Protein AF-0000000073277737 (afdb_homodimer)

InterPro domains:
  IPR038735 MSMEG_1276-like, nucleoside triphosphate pyrophosphohydrolase domain [cd11532] (4-95)

pLDDT: mean 97.64, std 2.49, range [78.0, 98.94]

Sequence (206 aa):
MKIYNKLVRDKIPEIIRDDNKNFDSHIVDNETVLELLHKKLDEEVAEFHADKNLEELADILEVIFALSKKLGYTEDDLLNKRLEKREARGGFDQNIVLDKVYEMKIYNKLVRDKIPEIIRDDNKNFDSHIVDNETVLELLHKKLDEEVAEFHADKNLEELADILEVIFALSKKLGYTEDDLLNKRLEKREARGGFDQNIVLDKVYE

Nearest PDB structures (foldseek):
  4fi5-assembly1_A  TM=7.212E-01  e=1.322E+00  Hantaan virus 76-118
  2ic6-assembly1_A  TM=6.799E-01  e=1.924E+00  Orthohantavirus sinnombreense
  8eup-assembly1_h  TM=5.405E-01  e=2.320E+00  Schizosaccharomyces pombe
  4fi5-assembly1_A  TM=7.213E-01  e=1.019E+00  Hantaan virus 76-118
  2ic6-assembly1_A  TM=6.799E-01  e=1.313E+00  Orthohantavirus sinnombreense

Foldseek 3Di:
DDDDPADDDDCVVVVCVVVVHDDDDDDDDLVVVLVRLVVQLVVLVVVCVVPVDPVSVVSNLVSVQVNCVSVVHHPVRVVVVVVVCCVVPNDCPPVDDDDDDDD/DDDDPADDDDCVVVVCVVVVHDDDDDDDDLVVVLVRLVVQLVVLVVVCVVPVDPVSVVSNLVSVQVNCVSVVHHPVRVVVVVVVVCVVPNDCPPVDDDDDDDD

Radius of gyration: 19.12 Å; Cα contacts (8 Å, |Δi|>4): 332; chains: 2; bounding box: 31×60×37 Å

Organism: Clostridium novyi (strain NT) (NCBI:txid386415)

Structure (mmCIF, N/CA/C/O backbone):
data_AF-0000000073277737-model_v1
#
loop_
_entity.id
_entity.type
_entity.pdbx_description
1 polymer 'Conserved protein'
#
loop_
_atom_site.group_PDB
_atom_site.id
_atom_site.type_symbol
_atom_site.label_atom_id
_atom_site.label_alt_id
_atom_site.label_comp_id
_atom_site.label_asym_id
_atom_site.label_entity_id
_atom_site.label_seq_id
_atom_site.pdbx_PDB_ins_code
_atom_site.Cartn_x
_atom_site.Cartn_y
_atom_site.Cartn_z
_atom_site.occupancy
_atom_site.B_iso_or_equiv
_atom_site.auth_seq_id
_atom_site.auth_comp_id
_atom_site.auth_asym_id
_atom_site.auth_atom_id
_atom_site.pdbx_PDB_model_num
ATOM 1 N N . MET A 1 1 ? 8.492 31.562 -2.051 1 89.75 1 MET A N 1
ATOM 2 C CA . MET A 1 1 ? 7.23 30.969 -1.607 1 89.75 1 MET A CA 1
ATOM 3 C C . MET A 1 1 ? 6.883 29.75 -2.445 1 89.75 1 MET A C 1
ATOM 5 O O . MET A 1 1 ? 6.988 29.781 -3.672 1 89.75 1 MET A O 1
ATOM 9 N N . LYS A 1 2 ? 6.668 28.703 -1.817 1 91.44 2 LYS A N 1
ATOM 10 C CA . LYS A 1 2 ? 6.281 27.484 -2.51 1 91.44 2 LYS A CA 1
ATOM 11 C C . LYS A 1 2 ? 4.867 27.047 -2.127 1 91.44 2 LYS A C 1
ATOM 13 O O . LYS A 1 2 ? 4.539 26.969 -0.943 1 91.44 2 LYS A O 1
ATOM 18 N N . ILE A 1 3 ? 4 26.734 -3.252 1 93.06 3 ILE A N 1
ATOM 19 C CA . ILE A 1 3 ? 2.611 26.344 -3.037 1 93.06 3 ILE A CA 1
ATOM 20 C C . ILE A 1 3 ? 2.482 24.828 -3.109 1 93.06 3 ILE A C 1
ATOM 22 O O . ILE A 1 3 ? 2.986 24.203 -4.043 1 93.06 3 ILE A O 1
ATOM 26 N N . TYR A 1 4 ? 1.895 24.203 -2.197 1 92.69 4 TYR A N 1
ATOM 27 C CA . TYR A 1 4 ? 1.769 22.766 -2.131 1 92.69 4 TYR A CA 1
ATOM 28 C C . TYR A 1 4 ? 0.31 22.328 -2.244 1 92.69 4 TYR A C 1
ATOM 30 O O . TYR A 1 4 ? -0.122 21.844 -3.293 1 92.69 4 TYR A O 1
ATOM 38 N N . ASN A 1 5 ? -0.545 22.594 -1.342 1 95 5 ASN A N 1
ATOM 39 C CA . ASN A 1 5 ? -1.95 22.203 -1.285 1 95 5 ASN A CA 1
ATOM 40 C C . ASN A 1 5 ? -2.107 20.688 -1.215 1 95 5 ASN A C 1
ATOM 42 O O . ASN A 1 5 ? -2.803 20.094 -2.041 1 95 5 ASN A O 1
ATOM 46 N N . LYS A 1 6 ? -1.354 20.25 -0.288 1 96.94 6 LYS A N 1
ATOM 47 C CA . LYS A 1 6 ? -1.369 18.797 -0.215 1 96.94 6 LYS A CA 1
ATOM 48 C C . LYS A 1 6 ? -1.415 18.312 1.233 1 96.94 6 LYS A C 1
ATOM 50 O O . LYS A 1 6 ? -0.982 19.031 2.143 1 96.94 6 LYS A O 1
ATOM 55 N N . LEU A 1 7 ? -1.97 17.172 1.424 1 98.69 7 LEU A N 1
ATOM 56 C CA . LEU A 1 7 ? -2.006 16.516 2.725 1 98.69 7 LEU A CA 1
ATOM 57 C C . LEU A 1 7 ? -0.595 16.188 3.211 1 98.69 7 LEU A C 1
ATOM 59 O O . LEU A 1 7 ? 0.227 15.68 2.449 1 98.69 7 LEU A O 1
ATOM 63 N N . VAL A 1 8 ? -0.313 16.547 4.449 1 98.62 8 VAL A N 1
ATOM 64 C CA . VAL A 1 8 ? 1.03 16.281 4.961 1 98.62 8 VAL A CA 1
ATOM 65 C C . VAL A 1 8 ? 0.945 15.562 6.305 1 98.62 8 VAL A C 1
ATOM 67 O O . VAL A 1 8 ? -0.116 15.531 6.93 1 98.62 8 VAL A O 1
ATOM 70 N N . ARG A 1 9 ? 2.041 15.039 6.711 1 98.75 9 ARG A N 1
ATOM 71 C CA . ARG A 1 9 ? 2.143 14.344 7.988 1 98.75 9 ARG A CA 1
ATOM 72 C C . ARG A 1 9 ? 2.027 15.32 9.156 1 98.75 9 ARG A C 1
ATOM 74 O O . ARG A 1 9 ? 2.314 16.5 9.008 1 98.75 9 ARG A O 1
ATOM 81 N N . ASP A 1 10 ? 1.711 14.766 10.25 1 98.81 10 ASP A N 1
ATOM 82 C CA . ASP A 1 10 ? 1.221 15.539 11.391 1 98.81 10 ASP A CA 1
ATOM 83 C C . ASP A 1 10 ? 2.314 16.453 11.945 1 98.81 10 ASP A C 1
ATOM 85 O O . ASP A 1 10 ? 2.023 17.516 12.492 1 98.81 10 ASP A O 1
ATOM 89 N N . LYS A 1 11 ? 3.586 16.047 11.805 1 98.75 11 LYS A N 1
ATOM 90 C CA . LYS A 1 11 ? 4.645 16.828 12.445 1 98.75 11 LYS A CA 1
ATOM 91 C C . LYS A 1 11 ? 5.297 17.781 11.453 1 98.75 11 LYS A C 1
ATOM 93 O O . LYS A 1 11 ? 6.168 18.578 11.82 1 98.75 11 LYS A O 1
ATOM 98 N N . ILE A 1 12 ? 4.895 17.781 10.234 1 98.5 12 ILE A N 1
ATOM 99 C CA . ILE A 1 12 ? 5.539 18.578 9.188 1 98.5 12 ILE A CA 1
ATOM 100 C C . ILE A 1 12 ? 5.418 20.062 9.516 1 98.5 12 ILE A C 1
ATOM 102 O O . ILE A 1 12 ? 6.398 20.797 9.422 1 98.5 12 ILE A O 1
ATOM 106 N N . PRO A 1 13 ? 4.215 20.562 9.953 1 98.19 13 PRO A N 1
ATOM 107 C CA . PRO A 1 13 ? 4.141 21.984 10.297 1 98.19 13 PRO A CA 1
ATOM 108 C C . PRO A 1 13 ? 5.152 22.391 11.367 1 98.19 13 PRO A C 1
ATOM 110 O O . PRO A 1 13 ? 5.793 23.438 11.25 1 98.19 13 PRO A O 1
ATOM 113 N N . GLU A 1 14 ? 5.258 21.562 12.383 1 98.19 14 GLU A N 1
ATOM 114 C CA . GLU A 1 14 ? 6.211 21.859 13.453 1 98.19 14 GLU A CA 1
ATOM 115 C C . GLU A 1 14 ? 7.645 21.859 12.922 1 98.19 14 GLU A C 1
ATOM 117 O O . GLU A 1 14 ? 8.453 22.703 13.328 1 98.19 14 GLU A O 1
ATOM 122 N N . ILE A 1 15 ? 7.941 20.938 12.086 1 98.12 15 ILE A N 1
ATOM 123 C CA . ILE A 1 15 ? 9.273 20.859 11.5 1 98.12 15 ILE A CA 1
ATOM 124 C C . ILE A 1 15 ? 9.562 22.125 10.703 1 98.12 15 ILE A C 1
ATOM 126 O O . ILE A 1 15 ? 10.664 22.688 10.797 1 98.12 15 ILE A O 1
ATOM 130 N N . ILE A 1 16 ? 8.641 22.609 9.898 1 97.44 16 ILE A N 1
ATOM 131 C CA . ILE A 1 16 ? 8.797 23.828 9.109 1 97.44 16 ILE A CA 1
ATOM 132 C C . ILE A 1 16 ? 9.008 25.016 10.047 1 97.44 16 ILE A C 1
ATOM 134 O O . ILE A 1 16 ? 9.875 25.859 9.805 1 97.44 16 ILE A O 1
ATOM 138 N N . ARG A 1 17 ? 8.219 25.062 11.102 1 97.31 17 ARG A N 1
ATOM 139 C CA . ARG A 1 17 ? 8.344 26.141 12.086 1 97.31 17 ARG A CA 1
ATOM 140 C C . ARG A 1 17 ? 9.719 26.125 12.742 1 97.31 17 ARG A C 1
ATOM 142 O O . ARG A 1 17 ? 10.344 27.172 12.922 1 97.31 17 ARG A O 1
ATOM 149 N N . ASP A 1 18 ? 10.227 24.984 13.109 1 97.44 18 ASP A N 1
ATOM 150 C CA . ASP A 1 18 ? 11.523 24.828 13.758 1 97.44 18 ASP A CA 1
ATOM 151 C C . ASP A 1 18 ? 12.656 25.25 12.828 1 97.44 18 ASP A C 1
ATOM 153 O O . ASP A 1 18 ? 13.75 25.609 13.281 1 97.44 18 ASP A O 1
ATOM 157 N N . ASP A 1 19 ? 12.375 25.141 11.602 1 95.88 19 ASP A N 1
ATOM 158 C CA . ASP A 1 19 ? 13.344 25.594 10.609 1 95.88 19 ASP A CA 1
ATOM 159 C C . ASP A 1 19 ? 13.234 27.094 10.367 1 95.88 19 ASP A C 1
ATOM 161 O O . ASP A 1 19 ? 13.844 27.641 9.445 1 95.88 19 ASP A O 1
ATOM 165 N N . ASN A 1 20 ? 12.383 27.703 11.086 1 96.5 20 ASN A N 1
ATOM 166 C CA . ASN A 1 20 ? 12.172 29.141 11.078 1 96.5 20 ASN A CA 1
ATOM 167 C C . ASN A 1 20 ? 11.57 29.609 9.758 1 96.5 20 ASN A C 1
ATOM 169 O O . ASN A 1 20 ? 11.953 30.656 9.234 1 96.5 20 ASN A O 1
ATOM 173 N N . LYS A 1 21 ? 10.766 28.844 9.219 1 96.81 21 LYS A N 1
ATOM 174 C CA . LYS A 1 21 ? 10.039 29.219 8.008 1 96.81 21 LYS A CA 1
ATOM 175 C C . LYS A 1 21 ? 8.555 29.438 8.297 1 96.81 21 LYS A C 1
ATOM 177 O O . LYS A 1 21 ? 7.98 28.75 9.148 1 96.81 21 LYS A O 1
ATOM 182 N N . ASN A 1 22 ? 8.039 30.344 7.613 1 97.19 22 ASN A N 1
ATOM 183 C CA . ASN A 1 22 ? 6.598 30.562 7.707 1 97.19 22 ASN A CA 1
ATOM 184 C C . ASN A 1 22 ? 5.832 29.688 6.723 1 97.19 22 ASN A C 1
ATOM 186 O O . ASN A 1 22 ? 6.359 29.328 5.668 1 97.19 22 ASN A O 1
ATOM 190 N N . PHE A 1 23 ? 4.586 29.344 7.199 1 98.12 23 PHE A N 1
ATOM 191 C CA . PHE A 1 23 ? 3.766 28.5 6.328 1 98.12 23 PHE A CA 1
ATOM 192 C C . PHE A 1 23 ? 2.285 28.719 6.613 1 98.12 23 PHE A C 1
ATOM 194 O O . PHE A 1 23 ? 1.918 29.203 7.691 1 98.12 23 PHE A O 1
ATOM 201 N N . ASP A 1 24 ? 1.504 28.422 5.605 1 98.31 24 ASP A N 1
ATOM 202 C CA . ASP A 1 24 ? 0.056 28.328 5.762 1 98.31 24 ASP A CA 1
ATOM 203 C C . ASP A 1 24 ? -0.418 26.891 5.648 1 98.31 24 ASP A C 1
ATOM 205 O O . ASP A 1 24 ? 0.015 26.156 4.758 1 98.31 24 ASP A O 1
ATOM 209 N N . SER A 1 25 ? -1.295 26.484 6.605 1 98.5 25 SER A N 1
ATOM 210 C CA . SER A 1 25 ? -1.922 25.156 6.578 1 98.5 25 SER A CA 1
ATOM 211 C C . SER A 1 25 ? -3.334 25.203 7.148 1 98.5 25 SER A C 1
ATOM 213 O O . SER A 1 25 ? -3.732 26.203 7.754 1 98.5 25 SER A O 1
ATOM 215 N N . HIS A 1 26 ? -4.113 24.234 6.898 1 98.75 26 HIS A N 1
ATOM 216 C CA . HIS A 1 26 ? -5.434 24.125 7.504 1 98.75 26 HIS A CA 1
ATOM 217 C C . HIS A 1 26 ? -5.805 22.656 7.734 1 98.75 26 HIS A C 1
ATOM 219 O O . HIS A 1 26 ? -5.16 21.75 7.191 1 98.75 26 HIS A O 1
ATOM 225 N N . ILE A 1 27 ? -6.797 22.453 8.562 1 98.62 27 ILE A N 1
ATOM 226 C CA . ILE A 1 27 ? -7.305 21.125 8.875 1 98.62 27 ILE A CA 1
ATOM 227 C C . ILE A 1 27 ? -8.578 20.859 8.078 1 98.62 27 ILE A C 1
ATOM 229 O O . ILE A 1 27 ? -9.438 21.734 7.957 1 98.62 27 ILE A O 1
ATOM 233 N N . VAL A 1 28 ? -8.586 19.75 7.523 1 98.44 28 VAL A N 1
ATOM 234 C CA . VAL A 1 28 ? -9.781 19.406 6.766 1 98.44 28 VAL A CA 1
ATOM 235 C C . VAL A 1 28 ? -10.609 18.391 7.547 1 98.44 28 VAL A C 1
ATOM 237 O O . VAL A 1 28 ? -10.102 17.75 8.484 1 98.44 28 VAL A O 1
ATOM 240 N N . ASP A 1 29 ? -11.859 18.234 7.117 1 97.06 29 ASP A N 1
ATOM 241 C CA . ASP A 1 29 ? -12.742 17.297 7.816 1 97.06 29 ASP A CA 1
ATOM 242 C C . ASP A 1 29 ? -12.523 15.867 7.32 1 97.06 29 ASP A C 1
ATOM 244 O O . ASP A 1 29 ? -11.734 15.641 6.398 1 97.06 29 ASP A O 1
ATOM 248 N N . ASN A 1 30 ? -13.188 14.961 7.895 1 94 30 ASN A N 1
ATOM 249 C CA . ASN A 1 30 ? -12.984 13.539 7.641 1 94 30 ASN A CA 1
ATOM 250 C C . ASN A 1 30 ? -13.375 13.164 6.215 1 94 30 ASN A C 1
ATOM 252 O O . ASN A 1 30 ? -12.75 12.297 5.602 1 94 30 ASN A O 1
ATOM 256 N N . GLU A 1 31 ? -14.383 13.82 5.762 1 95 31 GLU A N 1
ATOM 257 C CA . GLU A 1 31 ? -14.812 13.516 4.398 1 95 31 GLU A CA 1
ATOM 258 C C . GLU A 1 31 ? -13.781 13.984 3.375 1 95 31 GLU A C 1
ATOM 260 O O . GLU A 1 31 ? -13.445 13.242 2.447 1 95 31 GLU A O 1
ATOM 265 N N . THR A 1 32 ? -13.289 15.148 3.584 1 97.44 32 THR A N 1
ATOM 266 C CA . THR A 1 32 ? -12.312 15.734 2.676 1 97.44 32 THR A CA 1
ATOM 267 C C . THR A 1 32 ? -10.984 14.992 2.75 1 97.44 32 THR A C 1
ATOM 269 O O . THR A 1 32 ? -10.336 14.766 1.728 1 97.44 32 THR A O 1
ATOM 272 N N . VAL A 1 33 ? -10.609 14.562 3.908 1 98 33 VAL A N 1
ATOM 273 C CA . VAL A 1 33 ? -9.289 13.953 4.07 1 98 33 VAL A CA 1
ATOM 274 C C . VAL A 1 33 ? -9.266 12.578 3.393 1 98 33 VAL A C 1
ATOM 276 O O . VAL A 1 33 ? -8.227 12.148 2.887 1 98 33 VAL A O 1
ATOM 279 N N . LEU A 1 34 ? -10.414 11.945 3.385 1 97 34 LEU A N 1
ATOM 280 C CA . LEU A 1 34 ? -10.469 10.648 2.721 1 97 34 LEU A CA 1
ATOM 281 C C . LEU A 1 34 ? -10.055 10.766 1.257 1 97 34 LEU A C 1
ATOM 283 O O . LEU A 1 34 ? -9.281 9.953 0.755 1 97 34 LEU A O 1
ATOM 287 N N . GLU A 1 35 ? -10.586 11.773 0.626 1 96.88 35 GLU A N 1
ATOM 288 C CA . GLU A 1 35 ? -10.227 12.016 -0.767 1 96.88 35 GLU A CA 1
ATOM 289 C C . GLU A 1 35 ? -8.742 12.367 -0.9 1 96.88 35 GLU A C 1
ATOM 291 O O . GLU A 1 35 ? -8.086 11.938 -1.846 1 96.88 35 GLU A O 1
ATOM 296 N N . LEU A 1 36 ? -8.266 13.125 -0.011 1 98.44 36 LEU A N 1
ATOM 297 C CA . LEU A 1 36 ? -6.867 13.531 -0.057 1 98.44 36 LEU A CA 1
ATOM 298 C C . LEU A 1 36 ? -5.945 12.344 0.214 1 98.44 36 LEU A C 1
ATOM 300 O O . LEU A 1 36 ? -4.848 12.273 -0.341 1 98.44 36 LEU A O 1
ATOM 304 N N . LEU A 1 37 ? -6.434 11.422 1.032 1 98.75 37 LEU A N 1
ATOM 305 C CA . LEU A 1 37 ? -5.652 10.219 1.3 1 98.75 37 LEU A CA 1
ATOM 306 C C . LEU A 1 37 ? -5.586 9.328 0.066 1 98.75 37 LEU A C 1
ATOM 308 O O . LEU A 1 37 ? -4.562 8.695 -0.195 1 98.75 37 LEU A O 1
ATOM 312 N N . HIS A 1 38 ? -6.707 9.297 -0.708 1 98.44 38 HIS A N 1
ATOM 313 C CA . HIS A 1 38 ? -6.672 8.578 -1.977 1 98.44 38 HIS A CA 1
ATOM 314 C C . HIS A 1 38 ? -5.613 9.148 -2.91 1 98.44 38 HIS A C 1
ATOM 316 O O . HIS A 1 38 ? -4.828 8.406 -3.498 1 98.44 38 HIS A O 1
ATOM 322 N N . LYS A 1 39 ? -5.621 10.406 -2.928 1 98.31 39 LYS A N 1
ATOM 323 C CA . LYS A 1 39 ? -4.633 11.078 -3.764 1 98.31 39 LYS A CA 1
ATOM 324 C C . LYS A 1 39 ? -3.219 10.844 -3.244 1 98.31 39 LYS A C 1
ATOM 326 O O . LYS A 1 39 ? -2.283 10.664 -4.027 1 98.31 39 LYS A O 1
ATOM 331 N N . LYS A 1 40 ? -3.08 10.883 -1.949 1 98.75 40 LYS A N 1
ATOM 332 C CA . LYS A 1 40 ? -1.772 10.656 -1.34 1 98.75 40 LYS A CA 1
ATOM 333 C C . LYS A 1 40 ? -1.259 9.25 -1.637 1 98.75 40 LYS A C 1
ATOM 335 O O . LYS A 1 40 ? -0.06 9.055 -1.845 1 98.75 40 LYS A O 1
ATOM 340 N N . LEU A 1 41 ? -2.121 8.273 -1.592 1 98.81 41 LEU A N 1
ATOM 341 C CA . LEU A 1 41 ? -1.753 6.91 -1.953 1 98.81 41 LEU A CA 1
ATOM 342 C C . LEU A 1 41 ? -1.151 6.859 -3.354 1 98.81 41 LEU A C 1
ATOM 344 O O . LEU A 1 41 ? -0.1 6.25 -3.562 1 98.81 41 LEU A O 1
ATOM 348 N N . ASP A 1 42 ? -1.795 7.555 -4.285 1 98.75 42 ASP A N 1
ATOM 349 C CA . ASP A 1 42 ? -1.299 7.586 -5.66 1 98.75 42 ASP A CA 1
ATOM 350 C C . ASP A 1 42 ? 0.084 8.227 -5.727 1 98.75 42 ASP A C 1
ATOM 352 O O . ASP A 1 42 ? 0.95 7.773 -6.48 1 98.75 42 ASP A O 1
ATOM 356 N N . GLU A 1 43 ? 0.224 9.297 -4.973 1 98.5 43 GLU A N 1
ATOM 357 C CA . GLU A 1 43 ? 1.515 9.977 -4.938 1 98.5 43 GLU A CA 1
ATOM 358 C C . GLU A 1 43 ? 2.619 9.039 -4.449 1 98.5 43 GLU A C 1
ATOM 360 O O . GLU A 1 43 ? 3.684 8.953 -5.062 1 98.5 43 GLU A O 1
ATOM 365 N N . GLU A 1 44 ? 2.379 8.344 -3.324 1 98.75 44 GLU A N 1
ATOM 366 C CA . GLU A 1 44 ? 3.389 7.465 -2.754 1 98.75 44 GLU A CA 1
ATOM 367 C C . GLU A 1 44 ? 3.688 6.293 -3.686 1 98.75 44 GLU A C 1
ATOM 369 O O . GLU A 1 44 ? 4.832 5.844 -3.779 1 98.75 44 GLU A O 1
ATOM 374 N N . VAL A 1 45 ? 2.686 5.781 -4.34 1 98.88 45 VAL A N 1
ATOM 375 C CA . VAL A 1 45 ? 2.877 4.676 -5.27 1 98.88 45 VAL A CA 1
ATOM 376 C C . VAL A 1 45 ? 3.742 5.129 -6.441 1 98.88 45 VAL A C 1
ATOM 378 O O . VAL A 1 45 ? 4.66 4.418 -6.859 1 98.88 45 VAL A O 1
ATOM 381 N N . ALA A 1 46 ? 3.455 6.297 -6.98 1 98.75 46 ALA A N 1
ATOM 382 C CA . ALA A 1 46 ? 4.266 6.844 -8.07 1 98.75 46 ALA A CA 1
ATOM 383 C C . ALA A 1 46 ? 5.715 7.027 -7.633 1 98.75 46 ALA A C 1
ATOM 385 O O . ALA A 1 46 ? 6.641 6.723 -8.391 1 98.75 46 ALA A O 1
ATOM 386 N N . GLU A 1 47 ? 5.895 7.566 -6.449 1 98.69 47 GLU A N 1
ATOM 387 C CA . GLU A 1 47 ? 7.246 7.734 -5.918 1 98.69 47 GLU A CA 1
ATOM 388 C C . GLU A 1 47 ? 7.953 6.387 -5.781 1 98.69 47 GLU A C 1
ATOM 390 O O . GLU A 1 47 ? 9.141 6.273 -6.086 1 98.69 47 GLU A O 1
ATOM 395 N N . PHE A 1 48 ? 7.27 5.375 -5.305 1 98.81 48 PHE A N 1
ATOM 396 C CA . PHE A 1 48 ? 7.867 4.051 -5.18 1 98.81 48 PHE A CA 1
ATOM 397 C C . PHE A 1 48 ? 8.273 3.512 -6.547 1 98.81 48 PHE A C 1
ATOM 399 O O . PHE A 1 48 ? 9.344 2.922 -6.691 1 98.81 48 PHE A O 1
ATOM 406 N N . HIS A 1 49 ? 7.414 3.697 -7.566 1 98.69 49 HIS A N 1
ATOM 407 C CA . HIS A 1 49 ? 7.746 3.219 -8.906 1 98.69 49 HIS A CA 1
ATOM 408 C C . HIS A 1 49 ? 9.023 3.877 -9.422 1 98.69 49 HIS A C 1
ATOM 410 O O . HIS A 1 49 ? 9.797 3.25 -10.148 1 98.69 49 HIS A O 1
ATOM 416 N N . ALA A 1 50 ? 9.211 5.07 -9.023 1 98.19 50 ALA A N 1
ATOM 417 C CA . ALA A 1 50 ? 10.367 5.828 -9.492 1 98.19 50 ALA A CA 1
ATOM 418 C C . ALA A 1 50 ? 11.617 5.465 -8.703 1 98.19 50 ALA A C 1
ATOM 420 O O . ALA A 1 50 ? 12.672 5.211 -9.281 1 98.19 50 ALA A O 1
ATOM 421 N N . ASP A 1 51 ? 11.516 5.332 -7.363 1 97.25 51 ASP A N 1
ATOM 422 C CA . ASP A 1 51 ? 12.688 5.238 -6.504 1 97.25 51 ASP A CA 1
ATOM 423 C C . ASP A 1 51 ? 12.984 3.787 -6.129 1 97.25 51 ASP A C 1
ATOM 425 O O . ASP A 1 51 ? 14.133 3.434 -5.852 1 97.25 51 ASP A O 1
ATOM 429 N N . LYS A 1 52 ? 11.953 2.984 -5.973 1 96.31 52 LYS A N 1
ATOM 430 C CA . LYS A 1 52 ? 12.023 1.549 -5.711 1 96.31 52 LYS A CA 1
ATOM 431 C C . LYS A 1 52 ? 12.812 1.262 -4.438 1 96.31 52 LYS A C 1
ATOM 433 O O . LYS A 1 52 ? 13.727 0.441 -4.441 1 96.31 52 LYS A O 1
ATOM 438 N N . ASN A 1 53 ? 12.43 1.979 -3.389 1 97.75 53 ASN A N 1
ATOM 439 C CA . ASN A 1 53 ? 13.141 1.784 -2.131 1 97.75 53 ASN A CA 1
ATOM 440 C C . ASN A 1 53 ? 12.18 1.586 -0.963 1 97.75 53 ASN A C 1
ATOM 442 O O . ASN A 1 53 ? 10.969 1.768 -1.113 1 97.75 53 ASN A O 1
ATOM 446 N N . LEU A 1 54 ? 12.688 1.184 0.138 1 98.5 54 LEU A N 1
ATOM 447 C CA . LEU A 1 54 ? 11.922 0.817 1.322 1 98.5 54 LEU A CA 1
ATOM 448 C C . LEU A 1 54 ? 11.203 2.031 1.9 1 98.5 54 LEU A C 1
ATOM 450 O O . LEU A 1 54 ? 10.094 1.909 2.422 1 98.5 54 LEU A O 1
ATOM 454 N N . GLU A 1 55 ? 11.852 3.205 1.782 1 98.38 55 GLU A N 1
ATOM 455 C CA . GLU A 1 55 ? 11.273 4.441 2.303 1 98.38 55 GLU A CA 1
ATOM 456 C C . GLU A 1 55 ? 9.914 4.723 1.675 1 98.38 55 GLU A C 1
ATOM 458 O O . GLU A 1 55 ? 8.953 5.062 2.377 1 98.38 55 GLU A O 1
ATOM 463 N N . GLU A 1 56 ? 9.859 4.543 0.407 1 98.75 56 GLU A N 1
ATOM 464 C CA . GLU A 1 56 ? 8.609 4.816 -0.297 1 98.75 56 GLU A CA 1
ATOM 465 C C . GLU A 1 56 ? 7.543 3.773 0.036 1 98.75 56 GLU A C 1
ATOM 467 O O . GLU A 1 56 ? 6.355 4.09 0.099 1 98.75 56 GLU A O 1
ATOM 472 N N . LEU A 1 57 ? 7.93 2.496 0.201 1 98.81 57 LEU A N 1
ATOM 473 C CA . LEU A 1 57 ? 6.977 1.474 0.618 1 98.81 57 LEU A CA 1
ATOM 474 C C . LEU A 1 57 ? 6.414 1.785 2 1 98.81 57 LEU A C 1
ATOM 476 O O . LEU A 1 57 ? 5.227 1.565 2.256 1 98.81 57 LEU A O 1
ATOM 480 N N . ALA A 1 58 ? 7.262 2.277 2.842 1 98.88 58 ALA A N 1
ATOM 481 C CA . ALA A 1 58 ? 6.828 2.658 4.184 1 98.88 58 ALA A CA 1
ATOM 482 C C . ALA A 1 58 ? 5.805 3.789 4.129 1 98.88 58 ALA A C 1
ATOM 484 O O . ALA A 1 58 ? 4.871 3.83 4.934 1 98.88 58 ALA A O 1
ATOM 485 N N . ASP A 1 59 ? 6.051 4.715 3.182 1 98.81 59 ASP A N 1
ATOM 486 C CA . ASP A 1 59 ? 5.082 5.797 3.014 1 98.81 59 ASP A CA 1
ATOM 487 C C . ASP A 1 59 ? 3.738 5.258 2.531 1 98.81 59 ASP A C 1
ATOM 489 O O . ASP A 1 59 ? 2.684 5.734 2.955 1 98.81 59 ASP A O 1
ATOM 493 N N . ILE A 1 60 ? 3.709 4.273 1.622 1 98.94 60 ILE A N 1
ATOM 494 C CA . ILE A 1 60 ? 2.471 3.635 1.188 1 98.94 60 ILE A CA 1
ATOM 495 C C . ILE A 1 60 ? 1.79 2.965 2.379 1 98.94 60 ILE A C 1
ATOM 497 O O . ILE A 1 60 ? 0.583 3.115 2.578 1 98.94 60 ILE A O 1
ATOM 501 N N . LEU A 1 61 ? 2.574 2.268 3.186 1 98.88 61 LEU A N 1
ATOM 502 C CA . LEU A 1 61 ? 2.041 1.567 4.348 1 98.88 61 LEU A CA 1
ATOM 503 C C . LEU A 1 61 ? 1.35 2.539 5.301 1 98.88 61 LEU A C 1
ATOM 505 O O . LEU A 1 61 ? 0.25 2.266 5.785 1 98.88 61 LEU A O 1
ATOM 509 N N . GLU A 1 62 ? 1.99 3.682 5.562 1 98.94 62 GLU A N 1
ATOM 510 C CA . GLU A 1 62 ? 1.405 4.695 6.434 1 98.94 62 GLU A CA 1
ATOM 511 C C . GLU A 1 62 ? 0.063 5.18 5.895 1 98.94 62 GLU A C 1
ATOM 513 O O . GLU A 1 62 ? -0.891 5.355 6.656 1 98.94 62 GLU A O 1
ATOM 518 N N . VAL A 1 63 ? -0.005 5.406 4.586 1 98.94 63 VAL A N 1
ATOM 519 C CA . VAL A 1 63 ? -1.218 5.93 3.965 1 98.94 63 VAL A CA 1
ATOM 520 C C . VAL A 1 63 ? -2.326 4.879 4.027 1 98.94 63 VAL A C 1
ATOM 522 O O . VAL A 1 63 ? -3.48 5.203 4.316 1 98.94 63 VAL A O 1
ATOM 525 N N . ILE A 1 64 ? -2.004 3.588 3.801 1 98.81 64 ILE A N 1
ATOM 526 C CA . ILE A 1 64 ? -3.084 2.607 3.787 1 98.81 64 ILE A CA 1
ATOM 527 C C . ILE A 1 64 ? -3.561 2.348 5.215 1 98.81 64 ILE A C 1
ATOM 529 O O . ILE A 1 64 ? -4.734 2.039 5.438 1 98.81 64 ILE A O 1
ATOM 533 N N . PHE A 1 65 ? -2.697 2.494 6.207 1 98.75 65 PHE A N 1
ATOM 534 C CA . PHE A 1 65 ? -3.166 2.434 7.586 1 98.75 65 PHE A CA 1
ATOM 535 C C . PHE A 1 65 ? -4.113 3.59 7.891 1 98.75 65 PHE A C 1
ATOM 537 O O . PHE A 1 65 ? -5.148 3.4 8.531 1 98.75 65 PHE A O 1
ATOM 544 N N . ALA A 1 66 ? -3.771 4.77 7.422 1 98.69 66 ALA A N 1
ATOM 545 C CA . ALA A 1 66 ? -4.637 5.93 7.625 1 98.69 66 ALA A CA 1
ATOM 546 C C . ALA A 1 66 ? -5.984 5.73 6.938 1 98.69 66 ALA A C 1
ATOM 548 O O . ALA A 1 66 ? -7.031 6.047 7.504 1 98.69 66 ALA A O 1
ATOM 549 N N . LEU A 1 67 ? -5.953 5.203 5.742 1 98.62 67 LEU A N 1
ATOM 550 C CA . LEU A 1 67 ? -7.18 4.926 5.008 1 98.62 67 LEU A CA 1
ATOM 551 C C . LEU A 1 67 ? -8.039 3.908 5.75 1 98.62 67 LEU A C 1
ATOM 553 O O . LEU A 1 67 ? -9.258 4.07 5.844 1 98.62 67 LEU A O 1
ATOM 557 N N . SER A 1 68 ? -7.359 2.879 6.25 1 98.5 68 SER A N 1
ATOM 558 C CA . SER A 1 68 ? -8.078 1.862 7.008 1 98.5 68 SER A CA 1
ATOM 559 C C . SER A 1 68 ? -8.797 2.475 8.211 1 98.5 68 SER A C 1
ATOM 561 O O . SER A 1 68 ? -9.953 2.154 8.477 1 98.5 68 SER A O 1
ATOM 563 N N . LYS A 1 69 ? -8.148 3.336 8.875 1 97.94 69 LYS A N 1
ATOM 564 C CA . LYS A 1 69 ? -8.734 4.012 10.031 1 97.94 69 LYS A CA 1
ATOM 565 C C . LYS A 1 69 ? -9.961 4.828 9.633 1 97.94 69 LYS A C 1
ATOM 567 O O . LYS A 1 69 ? -10.969 4.824 10.336 1 97.94 69 LYS A O 1
ATOM 572 N N . LYS A 1 70 ? -9.859 5.484 8.523 1 97.19 70 LYS A N 1
ATOM 573 C CA . LYS A 1 70 ? -10.977 6.301 8.055 1 97.19 70 LYS A CA 1
ATOM 574 C C . LYS A 1 70 ? -12.164 5.43 7.656 1 97.19 70 LYS A C 1
ATOM 576 O O . LYS A 1 70 ? -13.312 5.891 7.668 1 97.19 70 LYS A O 1
ATOM 581 N N . LEU A 1 71 ? -11.875 4.207 7.352 1 96.06 71 LEU A N 1
ATOM 582 C CA . LEU A 1 71 ? -12.93 3.258 7.008 1 96.06 71 LEU A CA 1
ATOM 583 C C . LEU A 1 71 ? -13.5 2.604 8.266 1 96.06 71 LEU A C 1
ATOM 585 O O . LEU A 1 71 ? -14.445 1.814 8.18 1 96.06 71 LEU A O 1
ATOM 589 N N . GLY A 1 72 ? -12.93 2.896 9.453 1 97.06 72 GLY A N 1
ATOM 590 C CA . GLY A 1 72 ? -13.461 2.398 10.711 1 97.06 72 GLY A CA 1
ATOM 591 C C . GLY A 1 72 ? -12.719 1.183 11.234 1 97.06 72 GLY A C 1
ATOM 592 O O . GLY A 1 72 ? -13.188 0.512 12.156 1 97.06 72 GLY A O 1
ATOM 593 N N . TYR A 1 73 ? -11.539 0.891 10.656 1 98.25 73 TYR A N 1
ATOM 594 C CA . TYR A 1 73 ? -10.773 -0.291 11.047 1 98.25 73 TYR A CA 1
ATOM 595 C C . TYR A 1 73 ? -9.469 0.102 11.719 1 98.25 73 TYR A C 1
ATOM 597 O O . TYR A 1 73 ? -8.891 1.15 11.414 1 98.25 73 TYR A O 1
ATOM 605 N N . THR A 1 74 ? -8.93 -0.73 12.555 1 98.12 74 THR A N 1
ATOM 606 C CA . THR A 1 74 ? -7.629 -0.529 13.188 1 98.12 74 THR A CA 1
ATOM 607 C C . THR A 1 74 ? -6.512 -1.079 12.305 1 98.12 74 THR A C 1
ATOM 609 O O . THR A 1 74 ? -6.773 -1.771 11.32 1 98.12 74 THR A O 1
ATOM 612 N N . GLU A 1 75 ? -5.332 -0.708 12.672 1 97.69 75 GLU A N 1
ATOM 613 C CA . GLU A 1 75 ? -4.184 -1.299 11.984 1 97.69 75 GLU A CA 1
ATOM 614 C C . GLU A 1 75 ? -4.207 -2.82 12.086 1 97.69 75 GLU A C 1
ATOM 616 O O . GLU A 1 75 ? -3.906 -3.516 11.109 1 97.69 75 GLU A O 1
ATOM 621 N N . ASP A 1 76 ? -4.598 -3.338 13.25 1 98.31 76 ASP A N 1
ATOM 622 C CA . ASP A 1 76 ? -4.668 -4.781 13.461 1 98.31 76 ASP A CA 1
ATOM 623 C C . ASP A 1 76 ? -5.723 -5.418 12.562 1 98.31 76 ASP A C 1
ATOM 625 O O . ASP A 1 76 ? -5.543 -6.539 12.086 1 98.31 76 ASP A O 1
ATOM 629 N N . ASP A 1 77 ? -6.816 -4.742 12.398 1 98.69 77 ASP A N 1
ATOM 630 C CA . ASP A 1 77 ? -7.844 -5.25 11.492 1 98.69 77 ASP A CA 1
ATOM 631 C C . ASP A 1 77 ? -7.277 -5.48 10.094 1 98.69 77 ASP A C 1
ATOM 633 O O . ASP A 1 77 ? -7.555 -6.508 9.469 1 98.69 77 ASP A O 1
ATOM 637 N N . LEU A 1 78 ? -6.52 -4.512 9.617 1 98.69 78 LEU A N 1
ATOM 638 C CA . LEU A 1 78 ? -5.945 -4.617 8.281 1 98.69 78 LEU A CA 1
ATOM 639 C C . LEU A 1 78 ? -4.922 -5.742 8.211 1 98.69 78 LEU A C 1
ATOM 641 O O . LEU A 1 78 ? -4.926 -6.539 7.27 1 98.69 78 LEU A O 1
ATOM 645 N N . LEU A 1 79 ? -4.07 -5.797 9.203 1 98.56 79 LEU A N 1
ATOM 646 C CA . LEU A 1 79 ? -3.072 -6.855 9.258 1 98.56 79 LEU A CA 1
ATOM 647 C C . LEU A 1 79 ? -3.736 -8.227 9.305 1 98.56 79 LEU A C 1
ATOM 649 O O . LEU A 1 79 ? -3.314 -9.156 8.609 1 98.56 79 LEU A O 1
ATOM 653 N N . ASN A 1 80 ? -4.742 -8.336 10.094 1 98.75 80 ASN A N 1
ATOM 654 C CA . ASN A 1 80 ? -5.465 -9.602 10.211 1 98.75 80 ASN A CA 1
ATOM 655 C C . ASN A 1 80 ? -6.152 -9.977 8.906 1 98.75 80 ASN A C 1
ATOM 657 O O . ASN A 1 80 ? -6.191 -11.148 8.531 1 98.75 80 ASN A O 1
ATOM 661 N N . LYS A 1 81 ? -6.781 -9.008 8.289 1 98.81 81 LYS A N 1
ATOM 662 C CA . LYS A 1 81 ? -7.434 -9.289 7.008 1 98.81 81 LYS A CA 1
ATOM 663 C C . LYS A 1 81 ? -6.426 -9.781 5.973 1 98.81 81 LYS A C 1
ATOM 665 O O . LYS A 1 81 ? -6.727 -10.695 5.199 1 98.81 81 LYS A O 1
ATOM 670 N N . ARG A 1 82 ? -5.277 -9.133 5.957 1 98.75 82 ARG A N 1
ATOM 671 C CA . ARG A 1 82 ? -4.207 -9.594 5.078 1 98.75 82 ARG A CA 1
ATOM 672 C C . ARG A 1 82 ? -3.854 -11.047 5.363 1 98.75 82 ARG A C 1
ATOM 674 O O . ARG A 1 82 ? -3.707 -11.844 4.438 1 98.75 82 ARG A O 1
ATOM 681 N N . LEU A 1 83 ? -3.721 -11.383 6.617 1 98.62 83 LEU A N 1
ATOM 682 C CA . LEU A 1 83 ? -3.365 -12.742 7.012 1 98.62 83 LEU A CA 1
ATOM 683 C C . LEU A 1 83 ? -4.461 -13.727 6.621 1 98.62 83 LEU A C 1
ATOM 685 O O . LEU A 1 83 ? -4.172 -14.836 6.176 1 98.62 83 LEU A O 1
ATOM 689 N N . GLU A 1 84 ? -5.641 -13.352 6.844 1 98.75 84 GLU A N 1
ATOM 690 C CA . GLU A 1 84 ? -6.77 -14.172 6.43 1 98.75 84 GLU A CA 1
ATOM 691 C C . GLU A 1 84 ? -6.715 -14.469 4.934 1 98.75 84 GLU A C 1
ATOM 693 O O . GLU A 1 84 ? -6.895 -15.617 4.52 1 98.75 84 GLU A O 1
ATOM 698 N N . LYS A 1 85 ? -6.477 -13.508 4.176 1 98.69 85 LYS A N 1
ATOM 699 C CA . LYS A 1 85 ? -6.406 -13.68 2.727 1 98.69 85 LYS A CA 1
ATOM 700 C C . LYS A 1 85 ? -5.207 -14.531 2.328 1 98.69 85 LYS A C 1
ATOM 702 O O . LYS A 1 85 ? -5.289 -15.336 1.396 1 98.69 85 LYS A O 1
ATOM 707 N N . ARG A 1 86 ? -4.184 -14.328 3.016 1 98.56 86 ARG A N 1
ATOM 708 C CA . ARG A 1 86 ? -3.002 -15.141 2.752 1 98.56 86 ARG A CA 1
ATOM 709 C C . ARG A 1 86 ? -3.26 -16.609 3.08 1 98.56 86 ARG A C 1
ATOM 711 O O . ARG A 1 86 ? -2.793 -17.5 2.367 1 98.56 86 ARG A O 1
ATOM 718 N N . GLU A 1 87 ? -3.936 -16.797 4.168 1 98.5 87 GLU A N 1
ATOM 719 C CA . GLU A 1 87 ? -4.289 -18.172 4.527 1 98.5 87 GLU A CA 1
ATOM 720 C C . GLU A 1 87 ? -5.18 -18.812 3.469 1 98.5 87 GLU A C 1
ATOM 722 O O . GLU A 1 87 ? -5.02 -19.984 3.137 1 98.5 87 GLU A O 1
ATOM 727 N N . ALA A 1 88 ? -6.035 -18.078 2.918 1 98.5 88 ALA A N 1
ATOM 728 C CA . ALA A 1 88 ? -7.043 -18.594 1.994 1 98.5 88 ALA A CA 1
ATOM 729 C C . ALA A 1 88 ? -6.469 -18.766 0.592 1 98.5 88 ALA A C 1
ATOM 731 O O . ALA A 1 88 ? -6.777 -19.734 -0.1 1 98.5 88 ALA A O 1
ATOM 732 N N . ARG A 1 89 ? -5.625 -17.781 0.137 1 98.56 89 ARG A N 1
ATOM 733 C CA . ARG A 1 89 ? -5.242 -17.766 -1.271 1 98.56 89 ARG A CA 1
ATOM 734 C C . ARG A 1 89 ? -3.723 -17.75 -1.423 1 98.56 89 ARG A C 1
ATOM 736 O O . ARG A 1 89 ? -3.207 -17.812 -2.541 1 98.56 89 ARG A O 1
ATOM 743 N N . GLY A 1 90 ? -2.99 -17.594 -0.276 1 98.62 90 GLY A N 1
ATOM 744 C CA . GLY A 1 90 ? -1.538 -17.531 -0.323 1 98.62 90 GLY A CA 1
ATOM 745 C C . GLY A 1 90 ? -1.008 -16.125 -0.524 1 98.62 90 GLY A C 1
ATOM 746 O O . GLY A 1 90 ? -1.779 -15.156 -0.557 1 98.62 90 GLY A O 1
ATOM 747 N N . GLY A 1 91 ? 0.28 -15.992 -0.531 1 98.44 91 GLY A N 1
ATOM 748 C CA . GLY A 1 91 ? 0.976 -14.758 -0.843 1 98.44 91 GLY A CA 1
ATOM 749 C C . GLY A 1 91 ? 1.58 -14.742 -2.234 1 98.44 91 GLY A C 1
ATOM 750 O O . GLY A 1 91 ? 1.008 -15.305 -3.17 1 98.44 91 GLY A O 1
ATOM 751 N N . PHE A 1 92 ? 2.66 -14.055 -2.402 1 98.62 92 PHE A N 1
ATOM 752 C CA . PHE A 1 92 ? 3.359 -13.953 -3.678 1 98.62 92 PHE A CA 1
ATOM 753 C C . PHE A 1 92 ? 4.793 -14.445 -3.551 1 98.62 92 PHE A C 1
ATOM 755 O O . PHE A 1 92 ? 5.719 -13.836 -4.086 1 98.62 92 PHE A O 1
ATOM 762 N N . ASP A 1 93 ? 4.883 -15.523 -2.9 1 97.5 93 ASP A N 1
ATOM 763 C CA . ASP A 1 93 ? 6.207 -16.047 -2.594 1 97.5 93 ASP A CA 1
ATOM 764 C C . ASP A 1 93 ? 6.691 -16.984 -3.701 1 97.5 93 ASP A C 1
ATOM 766 O O . ASP A 1 93 ? 7.898 -17.172 -3.873 1 97.5 93 ASP A O 1
ATOM 770 N N . GLN A 1 94 ? 5.777 -17.531 -4.52 1 98.12 94 GLN A N 1
ATOM 771 C CA . GLN A 1 94 ? 6.145 -18.594 -5.441 1 98.12 94 GLN A CA 1
ATOM 772 C C . GLN A 1 94 ? 6.254 -18.078 -6.871 1 98.12 94 GLN A C 1
ATOM 774 O O . GLN A 1 94 ? 6.539 -18.844 -7.797 1 98.12 94 GLN A O 1
ATOM 779 N N . ASN A 1 95 ? 5.965 -16.797 -7.117 1 98.44 95 ASN A N 1
ATOM 780 C CA . ASN A 1 95 ? 6.172 -16.141 -8.406 1 98.44 95 ASN A CA 1
ATOM 781 C C . ASN A 1 95 ? 5.348 -16.812 -9.508 1 98.44 95 ASN A C 1
ATOM 783 O O . ASN A 1 95 ? 5.844 -17.031 -10.617 1 98.44 95 ASN A O 1
ATOM 787 N N . ILE A 1 96 ? 4.129 -17.078 -9.219 1 98.81 96 ILE A N 1
ATOM 788 C CA . ILE A 1 96 ? 3.283 -17.812 -10.148 1 98.81 96 ILE A CA 1
ATOM 789 C C . ILE A 1 96 ? 2.535 -16.844 -11.055 1 98.81 96 ILE A C 1
ATOM 791 O O . ILE A 1 96 ? 1.882 -15.914 -10.562 1 98.81 96 ILE A O 1
ATOM 795 N N . VAL A 1 97 ? 2.627 -17.031 -12.352 1 98.75 97 VAL A N 1
ATOM 796 C CA . VAL A 1 97 ? 1.831 -16.328 -13.344 1 98.75 97 VAL A CA 1
ATOM 797 C C . VAL A 1 97 ? 0.774 -17.25 -13.93 1 98.75 97 VAL A C 1
ATOM 799 O O . VAL A 1 97 ? 1.102 -18.328 -14.445 1 98.75 97 VAL A O 1
ATOM 802 N N . LEU A 1 98 ? -0.493 -16.906 -13.781 1 98.44 98 LEU A N 1
ATOM 803 C CA . LEU A 1 98 ? -1.595 -17.641 -14.398 1 98.44 98 LEU A CA 1
ATOM 804 C C . LEU A 1 98 ? -1.787 -17.219 -15.852 1 98.44 98 LEU A C 1
ATOM 806 O O . LEU A 1 98 ? -2.031 -16.047 -16.125 1 98.44 98 LEU A O 1
ATOM 810 N N . ASP A 1 99 ? -1.607 -18.125 -16.703 1 98.19 99 ASP A N 1
ATOM 811 C CA . ASP A 1 99 ? -1.724 -17.812 -18.125 1 98.19 99 ASP A CA 1
ATOM 812 C C . ASP A 1 99 ? -3.178 -17.875 -18.594 1 98.19 99 ASP A C 1
ATOM 814 O O . ASP A 1 99 ? -3.695 -16.922 -19.172 1 98.19 99 ASP A O 1
ATOM 818 N N . LYS A 1 100 ? -3.766 -19.094 -18.359 1 97.75 100 LYS A N 1
ATOM 819 C CA . LYS A 1 100 ? -5.137 -19.297 -18.812 1 97.75 100 LYS A CA 1
ATOM 820 C C . LYS A 1 100 ? -5.852 -20.328 -17.938 1 97.75 100 LYS A C 1
ATOM 822 O O . LYS A 1 100 ? -5.215 -21.188 -17.328 1 97.75 100 LYS A O 1
ATOM 827 N N . VAL A 1 101 ? -7.129 -20.172 -17.844 1 97.06 101 VAL 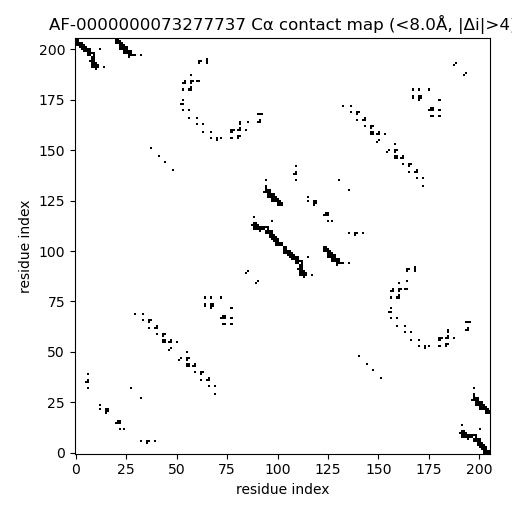A N 1
ATOM 828 C CA . VAL A 1 101 ? -8.023 -21.141 -17.234 1 97.06 101 VAL A CA 1
ATOM 829 C C . VAL A 1 101 ? -9.023 -21.656 -18.266 1 97.06 101 VAL A C 1
ATOM 831 O O . VAL A 1 101 ? -9.625 -20.859 -19 1 97.06 101 VAL A O 1
ATOM 834 N N . TYR A 1 102 ? -9.133 -22.984 -18.344 1 94.06 102 TYR A N 1
ATOM 835 C CA . TYR A 1 102 ? -10 -23.609 -19.328 1 94.06 102 TYR A CA 1
ATOM 836 C C . TYR A 1 102 ? -11.391 -23.844 -18.766 1 94.06 102 TYR A C 1
ATOM 838 O O . TYR A 1 102 ? -11.539 -24.359 -17.656 1 94.06 102 TYR A O 1
ATOM 846 N N . GLU A 1 103 ? -12.586 -23.156 -19.109 1 78 103 GLU A N 1
ATOM 847 C CA . GLU A 1 103 ? -13.969 -23.328 -18.688 1 78 103 GLU A CA 1
ATOM 848 C C . GLU A 1 103 ? -14.617 -24.516 -19.406 1 78 103 GLU A C 1
ATOM 850 O O . GLU A 1 103 ? -14.227 -24.844 -20.531 1 78 103 GLU A O 1
ATOM 855 N N . MET B 1 1 ? -12.633 -20.562 -22.125 1 90 1 MET B N 1
ATOM 856 C CA . MET B 1 1 ? -11.234 -20.328 -21.781 1 90 1 MET B CA 1
ATOM 857 C C . MET B 1 1 ? -10.984 -18.859 -21.5 1 90 1 MET B C 1
ATOM 859 O O . MET B 1 1 ? -11.453 -17.984 -22.234 1 90 1 MET B O 1
ATOM 863 N N . LYS B 1 2 ? -10.461 -18.594 -20.406 1 91.75 2 LYS B N 1
ATOM 864 C CA . LYS B 1 2 ? -10.133 -17.219 -20.031 1 91.75 2 LYS B CA 1
ATOM 865 C C . LYS B 1 2 ? -8.625 -17.031 -19.906 1 91.75 2 LYS B C 1
ATOM 867 O O . LYS B 1 2 ? -7.949 -17.797 -19.234 1 91.75 2 LYS B O 1
ATOM 872 N N . ILE B 1 3 ? -8.094 -15.867 -20.609 1 93.62 3 ILE B N 1
ATOM 873 C CA . ILE B 1 3 ? -6.664 -15.578 -20.609 1 93.62 3 ILE B CA 1
ATOM 874 C C . ILE B 1 3 ? -6.355 -14.508 -19.562 1 93.62 3 ILE B C 1
ATOM 876 O O . ILE B 1 3 ? -7.023 -13.469 -19.516 1 93.62 3 ILE B O 1
ATOM 880 N N . TYR B 1 4 ? -5.449 -14.695 -18.734 1 93 4 TYR B N 1
ATOM 881 C CA . TYR B 1 4 ? -5.105 -13.766 -17.656 1 93 4 TYR B CA 1
ATOM 882 C C . TYR B 1 4 ? -3.701 -13.203 -17.844 1 93 4 TYR B C 1
ATOM 884 O O . TYR B 1 4 ? -3.537 -12.062 -18.266 1 93 4 TYR B O 1
ATOM 892 N N . ASN B 1 5 ? -2.658 -13.93 -17.75 1 95.12 5 ASN B N 1
ATOM 893 C CA . ASN B 1 5 ? -1.26 -13.523 -17.844 1 95.12 5 ASN B CA 1
ATOM 894 C C . ASN B 1 5 ? -0.876 -12.555 -16.734 1 95.12 5 ASN B C 1
ATOM 896 O O . ASN B 1 5 ? -0.382 -11.461 -17 1 95.12 5 ASN B O 1
ATOM 900 N N . LYS B 1 6 ? -1.255 -13.039 -15.625 1 97 6 LYS B N 1
ATOM 901 C CA . LYS B 1 6 ? -1.017 -12.133 -14.508 1 97 6 LYS B CA 1
ATOM 902 C C . LYS B 1 6 ? -0.483 -12.875 -13.289 1 97 6 LYS B C 1
ATOM 904 O O . LYS B 1 6 ? -0.729 -14.078 -13.141 1 97 6 LYS B O 1
ATOM 909 N N . LEU B 1 7 ? 0.264 -12.188 -12.5 1 98.69 7 LEU B N 1
ATOM 910 C CA . LEU B 1 7 ? 0.772 -12.711 -11.242 1 98.69 7 LEU B CA 1
ATOM 911 C C . LEU B 1 7 ? -0.374 -13.055 -10.289 1 98.69 7 LEU B C 1
ATOM 913 O O . LEU B 1 7 ? -1.308 -12.258 -10.133 1 98.69 7 LEU B O 1
ATOM 917 N N . VAL B 1 8 ? -0.323 -14.242 -9.719 1 98.62 8 VAL B N 1
ATOM 918 C CA . VAL B 1 8 ? -1.406 -14.633 -8.82 1 98.62 8 VAL B CA 1
ATOM 919 C C . VAL B 1 8 ? -0.828 -15.133 -7.5 1 98.62 8 VAL B C 1
ATOM 921 O O . VAL B 1 8 ? 0.366 -15.422 -7.406 1 98.62 8 VAL B O 1
ATOM 924 N N . ARG B 1 9 ? -1.677 -15.234 -6.543 1 98.75 9 ARG B N 1
ATOM 925 C CA . ARG B 1 9 ? -1.297 -15.734 -5.223 1 98.75 9 ARG B CA 1
ATOM 926 C C . ARG B 1 9 ? -0.974 -17.219 -5.27 1 98.75 9 ARG B C 1
ATOM 928 O O . ARG B 1 9 ? -1.447 -17.938 -6.152 1 98.75 9 ARG B O 1
ATOM 935 N N . ASP B 1 10 ? -0.269 -17.625 -4.293 1 98.81 10 ASP B N 1
ATOM 936 C CA . ASP B 1 10 ? 0.426 -18.922 -4.32 1 98.81 10 ASP B CA 1
ATOM 937 C C . ASP B 1 10 ? -0.565 -20.078 -4.332 1 98.81 10 ASP B C 1
ATOM 939 O O . ASP B 1 10 ? -0.275 -21.141 -4.879 1 98.81 10 ASP B O 1
ATOM 943 N N . LYS B 1 11 ? -1.751 -19.875 -3.74 1 98.75 11 LYS B N 1
ATOM 944 C CA . LYS B 1 11 ? -2.664 -21.016 -3.615 1 98.75 11 LYS B CA 1
ATOM 945 C C . LYS B 1 11 ? -3.707 -21 -4.727 1 98.75 11 LYS B C 1
ATOM 947 O O . LYS B 1 11 ? -4.527 -21.922 -4.828 1 98.75 11 LYS B O 1
ATOM 952 N N . ILE B 1 12 ? -3.699 -20.031 -5.582 1 98.56 12 ILE B N 1
ATOM 953 C CA . ILE B 1 12 ? -4.727 -19.875 -6.602 1 98.56 12 ILE B CA 1
ATOM 954 C C . ILE B 1 12 ? -4.719 -21.078 -7.539 1 98.56 12 ILE B C 1
ATOM 956 O O . ILE B 1 12 ? -5.773 -21.641 -7.855 1 98.56 12 ILE B O 1
ATOM 960 N N . PRO B 1 13 ? -3.514 -21.578 -8.016 1 98.25 13 PRO B N 1
ATOM 961 C CA . PRO B 1 13 ? -3.535 -22.75 -8.883 1 98.25 13 PRO B CA 1
ATOM 962 C C . PRO B 1 13 ? -4.227 -23.953 -8.234 1 98.25 13 PRO B C 1
ATOM 964 O O . PRO B 1 13 ? -5.008 -24.641 -8.883 1 98.25 13 PRO B O 1
ATOM 967 N N . GLU B 1 14 ? -3.914 -24.188 -6.98 1 98.12 14 GLU B N 1
ATOM 968 C CA . GLU B 1 14 ? -4.535 -25.281 -6.262 1 98.12 14 GLU B CA 1
ATOM 969 C C . GLU B 1 14 ? -6.047 -25.094 -6.16 1 98.12 14 GLU B C 1
ATOM 971 O O . GLU B 1 14 ? -6.805 -26.062 -6.285 1 98.12 14 GLU B O 1
ATOM 976 N N . ILE B 1 15 ? -6.453 -23.906 -5.891 1 98.12 15 ILE B N 1
ATOM 977 C CA . ILE B 1 15 ? -7.875 -23.609 -5.785 1 98.12 15 ILE B CA 1
ATOM 978 C C . ILE B 1 15 ? -8.562 -23.906 -7.117 1 98.12 15 ILE B C 1
ATOM 980 O O . ILE B 1 15 ? -9.648 -24.484 -7.145 1 98.12 15 ILE B O 1
ATOM 984 N N . ILE B 1 16 ? -7.996 -23.5 -8.234 1 97.44 16 ILE B N 1
ATOM 985 C CA . ILE B 1 16 ? -8.547 -23.734 -9.562 1 97.44 16 ILE B CA 1
ATOM 986 C C . ILE B 1 16 ? -8.633 -25.25 -9.82 1 97.44 16 ILE B C 1
ATOM 988 O O . ILE B 1 16 ? -9.641 -25.734 -10.328 1 97.44 16 ILE B O 1
ATOM 992 N N . ARG B 1 17 ? -7.578 -25.938 -9.461 1 97.31 17 ARG B N 1
ATOM 993 C CA . ARG B 1 17 ? -7.551 -27.391 -9.617 1 97.31 17 ARG B CA 1
ATOM 994 C C . ARG B 1 17 ? -8.656 -28.047 -8.805 1 97.31 17 ARG B C 1
ATOM 996 O O . ARG B 1 17 ? -9.336 -28.953 -9.289 1 97.31 17 ARG B O 1
ATOM 1003 N N . ASP B 1 18 ? -8.867 -27.656 -7.598 1 97.5 18 ASP B N 1
ATOM 1004 C CA . ASP B 1 18 ? -9.875 -28.219 -6.707 1 97.5 18 ASP B CA 1
ATOM 1005 C C . ASP B 1 18 ? -11.289 -27.953 -7.234 1 97.5 18 ASP B C 1
ATOM 1007 O O . ASP B 1 18 ? -12.227 -28.688 -6.906 1 97.5 18 ASP B O 1
ATOM 1011 N N . ASP B 1 19 ? -11.359 -26.938 -7.984 1 95.88 19 ASP B N 1
ATOM 1012 C CA . ASP B 1 19 ? -12.641 -26.641 -8.625 1 95.88 19 ASP B CA 1
ATOM 1013 C C . ASP B 1 19 ? -12.805 -27.438 -9.914 1 95.88 19 ASP B C 1
ATOM 1015 O O . ASP B 1 19 ? -13.727 -27.188 -10.695 1 95.88 19 ASP B O 1
ATOM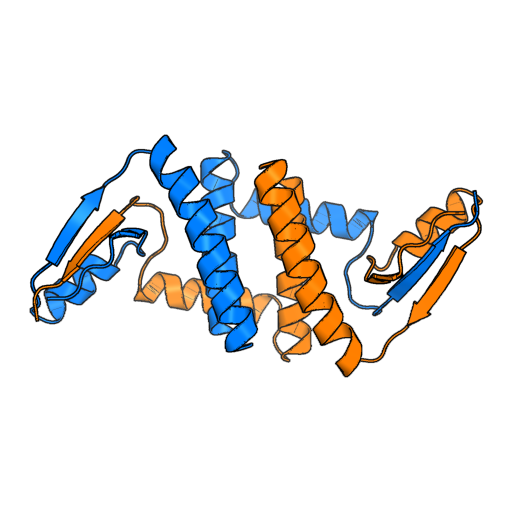 1019 N N . ASN B 1 20 ? -11.875 -28.25 -10.18 1 96.5 20 ASN B N 1
ATOM 1020 C CA . ASN B 1 20 ? -11.875 -29.172 -11.32 1 96.5 20 ASN B CA 1
ATOM 1021 C C . ASN B 1 20 ? -11.758 -28.422 -12.641 1 96.5 20 ASN B C 1
ATOM 1023 O O . ASN B 1 20 ? -12.422 -28.781 -13.617 1 96.5 20 ASN B O 1
ATOM 1027 N N . LYS B 1 21 ? -11.062 -27.406 -12.633 1 96.88 21 LYS B N 1
ATOM 1028 C CA . LYS B 1 21 ? -10.789 -26.656 -13.859 1 96.88 21 LYS B CA 1
ATOM 1029 C C . LYS B 1 21 ? -9.328 -26.812 -14.281 1 96.88 21 LYS B C 1
ATOM 1031 O O . LYS B 1 21 ? -8.438 -26.906 -13.438 1 96.88 21 LYS B O 1
ATOM 1036 N N . ASN B 1 22 ? -9.172 -26.812 -15.508 1 97.19 22 ASN B N 1
ATOM 1037 C CA . ASN B 1 22 ? -7.816 -26.828 -16.047 1 97.19 22 ASN B CA 1
ATOM 1038 C C . ASN B 1 22 ? -7.266 -25.422 -16.219 1 97.19 22 ASN B C 1
ATOM 1040 O O . ASN B 1 22 ? -8.023 -24.469 -16.422 1 97.19 22 ASN B O 1
ATOM 1044 N N . PHE B 1 23 ? -5.891 -25.391 -16.062 1 98.12 23 PHE B N 1
ATOM 1045 C CA . PHE B 1 23 ? -5.262 -24.078 -16.219 1 98.12 23 PHE B CA 1
ATOM 1046 C C . PHE B 1 23 ? -3.805 -24.234 -16.641 1 98.12 23 PHE B C 1
ATOM 1048 O O . PHE B 1 23 ? -3.205 -25.297 -16.453 1 98.12 23 PHE B O 1
ATOM 1055 N N . ASP B 1 24 ? -3.33 -23.188 -17.25 1 98.31 24 ASP B N 1
ATOM 1056 C CA . ASP B 1 24 ? -1.901 -23.047 -17.516 1 98.31 24 ASP B CA 1
ATOM 1057 C C . ASP B 1 24 ? -1.29 -21.938 -16.656 1 98.31 24 ASP B C 1
ATOM 1059 O O . ASP B 1 24 ? -1.863 -20.859 -16.531 1 98.31 24 ASP B O 1
ATOM 1063 N N . SER B 1 25 ? -0.125 -22.25 -16.047 1 98.5 25 SER B N 1
ATOM 1064 C CA . SER B 1 25 ? 0.638 -21.266 -15.273 1 98.5 25 SER B CA 1
ATOM 1065 C C . SE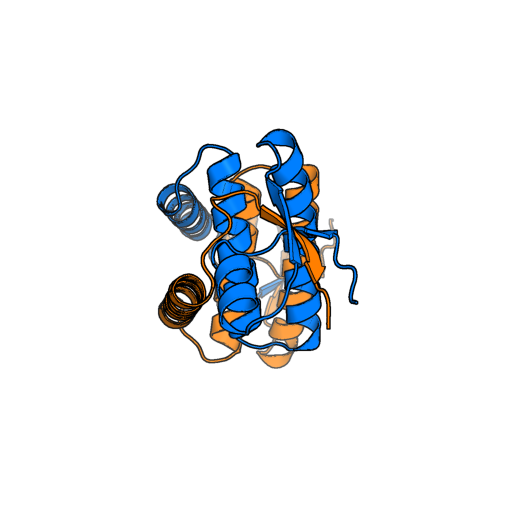R B 1 25 ? 2.137 -21.531 -15.375 1 98.5 25 SER B C 1
ATOM 1067 O O . SER B 1 25 ? 2.557 -22.578 -15.867 1 98.5 25 SER B O 1
ATOM 1069 N N . HIS B 1 26 ? 2.939 -20.594 -15.039 1 98.75 26 HIS B N 1
ATOM 1070 C CA . HIS B 1 26 ? 4.383 -20.797 -14.977 1 98.75 26 HIS B CA 1
ATOM 1071 C C . HIS B 1 26 ? 5.004 -19.953 -13.867 1 98.75 26 HIS B C 1
ATOM 1073 O O . HIS B 1 26 ? 4.355 -19.047 -13.344 1 98.75 26 HIS B O 1
ATOM 1079 N N . ILE B 1 27 ? 6.211 -20.281 -13.516 1 98.69 27 ILE B N 1
ATOM 1080 C CA . ILE B 1 27 ? 6.965 -19.562 -12.492 1 98.69 27 ILE B CA 1
ATOM 1081 C C . ILE B 1 27 ? 7.973 -18.625 -13.156 1 98.69 27 ILE B C 1
ATOM 1083 O O . ILE B 1 27 ? 8.633 -19 -14.133 1 98.69 27 ILE B O 1
ATOM 1087 N N . VAL B 1 28 ? 7.965 -17.484 -12.688 1 98.5 28 VAL B N 1
ATOM 1088 C CA . VAL B 1 28 ? 8.922 -16.531 -13.242 1 98.5 28 VAL B CA 1
ATOM 1089 C C . VAL B 1 28 ? 10.07 -16.328 -12.258 1 98.5 28 VAL B C 1
ATOM 1091 O O . VAL B 1 28 ? 9.961 -16.672 -11.078 1 98.5 28 VAL B O 1
ATOM 1094 N N . ASP B 1 29 ? 11.148 -15.742 -12.773 1 97.06 29 ASP B N 1
ATOM 1095 C CA . ASP B 1 29 ? 12.312 -15.523 -11.922 1 97.06 29 ASP B CA 1
ATOM 1096 C C . ASP B 1 29 ? 12.156 -14.242 -11.102 1 97.06 29 ASP B C 1
ATOM 1098 O O . ASP B 1 29 ? 11.18 -13.516 -11.258 1 97.06 29 ASP B O 1
ATOM 1102 N N . ASN B 1 30 ? 13.078 -13.992 -10.281 1 94.12 30 ASN B N 1
ATOM 1103 C CA . ASN B 1 30 ? 13.008 -12.891 -9.32 1 94.12 30 ASN B CA 1
ATOM 1104 C C . ASN B 1 30 ? 13 -11.539 -10.023 1 94.12 30 ASN B C 1
ATOM 1106 O O . ASN B 1 30 ? 12.352 -10.594 -9.562 1 94.12 30 ASN B O 1
ATOM 1110 N N . GLU B 1 31 ? 13.734 -11.484 -11.078 1 95 31 GLU B N 1
ATOM 1111 C CA . GLU B 1 31 ? 13.781 -10.219 -11.805 1 95 31 GLU B CA 1
ATOM 1112 C C . GLU B 1 31 ? 12.438 -9.906 -12.461 1 95 31 GLU B C 1
ATOM 1114 O O . GLU B 1 31 ? 11.945 -8.781 -12.375 1 95 31 GLU B O 1
ATOM 1119 N N . THR B 1 32 ? 11.875 -10.898 -13.047 1 97.44 32 THR B N 1
ATOM 1120 C CA . THR B 1 32 ? 10.602 -10.75 -13.742 1 97.44 32 THR B CA 1
ATOM 1121 C C . THR B 1 32 ? 9.469 -10.484 -12.758 1 97.44 32 THR B C 1
ATOM 1123 O O . THR B 1 32 ? 8.586 -9.672 -13.016 1 97.44 32 THR B O 1
ATOM 1126 N N . VAL B 1 33 ? 9.508 -11.109 -11.625 1 98 33 VAL B N 1
ATOM 1127 C CA . VAL B 1 33 ? 8.391 -11.008 -10.688 1 98 33 VAL B CA 1
ATOM 1128 C C . VAL B 1 33 ? 8.352 -9.609 -10.086 1 98 33 VAL B C 1
ATOM 1130 O O . VAL B 1 33 ? 7.281 -9.094 -9.758 1 98 33 VAL B O 1
ATOM 1133 N N . LEU B 1 34 ? 9.531 -9.023 -9.953 1 97.06 34 LEU B N 1
ATOM 1134 C CA . LEU B 1 34 ? 9.555 -7.668 -9.422 1 97.06 34 LEU B CA 1
ATOM 1135 C C . LEU B 1 34 ? 8.719 -6.723 -10.273 1 97.06 34 LEU B C 1
ATOM 1137 O O . LEU B 1 34 ? 7.945 -5.922 -9.75 1 97.06 34 LEU B O 1
ATOM 1141 N N . GLU B 1 35 ? 8.891 -6.859 -11.555 1 96.94 35 GLU B N 1
ATOM 1142 C CA . GLU B 1 35 ? 8.102 -6.043 -12.477 1 96.94 35 GLU B CA 1
ATOM 1143 C C . GLU B 1 35 ? 6.617 -6.379 -12.375 1 96.94 35 GLU B C 1
ATOM 1145 O O . GLU B 1 35 ? 5.77 -5.484 -12.43 1 96.94 35 GLU B O 1
ATOM 1150 N N . LEU B 1 36 ? 6.324 -7.598 -12.25 1 98.44 36 LEU B N 1
ATOM 1151 C CA . LEU B 1 36 ? 4.934 -8.023 -12.164 1 98.44 36 LEU B CA 1
ATOM 1152 C C . LEU B 1 36 ? 4.305 -7.57 -10.852 1 98.44 36 LEU B C 1
ATOM 1154 O O . LEU B 1 36 ? 3.111 -7.262 -10.805 1 98.44 36 LEU B O 1
ATOM 1158 N N . LEU B 1 37 ? 5.133 -7.5 -9.812 1 98.75 37 LEU B N 1
ATOM 1159 C CA . LEU B 1 37 ? 4.637 -7.012 -8.531 1 98.75 37 LEU B CA 1
ATOM 1160 C C . LEU B 1 37 ? 4.328 -5.52 -8.602 1 98.75 37 LEU B C 1
ATOM 1162 O O . LEU B 1 37 ? 3.365 -5.051 -7.984 1 98.75 37 LEU B O 1
ATOM 1166 N N . HIS B 1 38 ? 5.16 -4.762 -9.375 1 98.44 38 HIS B N 1
ATOM 1167 C CA . HIS B 1 38 ? 4.852 -3.355 -9.602 1 98.44 38 HIS B CA 1
ATOM 1168 C C . HIS B 1 38 ? 3.492 -3.193 -10.273 1 98.44 38 HIS B C 1
ATOM 1170 O O . HIS B 1 38 ? 2.676 -2.375 -9.844 1 98.44 38 HIS B O 1
ATOM 1176 N N . LYS B 1 39 ? 3.32 -4.012 -11.219 1 98.31 39 LYS B N 1
ATOM 1177 C CA . LYS B 1 39 ? 2.045 -3.975 -11.93 1 98.31 39 LYS B CA 1
ATOM 1178 C C . LYS B 1 39 ? 0.896 -4.395 -11.016 1 98.31 39 LYS B C 1
ATOM 1180 O O . LYS B 1 39 ? -0.196 -3.828 -11.086 1 98.31 39 LYS B O 1
ATOM 1185 N N . LYS B 1 40 ? 1.147 -5.395 -10.227 1 98.81 40 LYS B N 1
ATOM 1186 C CA . LYS B 1 40 ? 0.124 -5.879 -9.305 1 98.81 40 LYS B CA 1
ATOM 1187 C C . LYS B 1 40 ? -0.257 -4.801 -8.289 1 98.81 40 LYS B C 1
ATOM 1189 O O . LYS B 1 40 ? -1.424 -4.684 -7.914 1 98.81 40 LYS B O 1
ATOM 1194 N N . LEU B 1 41 ? 0.706 -4.074 -7.797 1 98.81 41 LEU B N 1
ATOM 1195 C CA . LEU B 1 41 ? 0.436 -2.957 -6.898 1 98.81 41 LEU B CA 1
ATOM 1196 C C . LEU B 1 41 ? -0.545 -1.976 -7.527 1 98.81 41 LEU B C 1
ATOM 1198 O O . LEU B 1 41 ? -1.517 -1.563 -6.891 1 98.81 41 LEU B O 1
ATOM 1202 N N . ASP B 1 42 ? -0.311 -1.647 -8.797 1 98.75 42 ASP B N 1
ATOM 1203 C CA . ASP B 1 42 ? -1.196 -0.726 -9.5 1 98.75 42 ASP B CA 1
ATOM 1204 C C . ASP B 1 42 ? -2.611 -1.293 -9.602 1 98.75 42 ASP B C 1
ATOM 1206 O O . ASP B 1 42 ? -3.592 -0.56 -9.461 1 98.75 42 ASP B O 1
ATOM 1210 N N . GLU B 1 43 ? -2.658 -2.572 -9.898 1 98.5 43 GLU B N 1
ATOM 1211 C CA . GLU B 1 43 ? -3.961 -3.227 -9.992 1 98.5 43 GLU B CA 1
ATOM 1212 C C . GLU B 1 43 ? -4.727 -3.123 -8.672 1 98.5 43 GLU B C 1
ATOM 1214 O O . GLU B 1 43 ? -5.906 -2.76 -8.664 1 98.5 43 GLU B O 1
ATOM 1219 N N . GLU B 1 44 ? -4.074 -3.465 -7.555 1 98.75 44 GLU B N 1
ATOM 1220 C CA . GLU B 1 44 ? -4.738 -3.439 -6.254 1 98.75 44 GLU B CA 1
ATOM 1221 C C . GLU B 1 44 ? -5.141 -2.018 -5.867 1 98.75 44 GLU B C 1
ATOM 1223 O O . GLU B 1 44 ? -6.191 -1.811 -5.254 1 98.75 44 GLU B O 1
ATOM 1228 N N . VAL B 1 45 ? -4.312 -1.056 -6.191 1 98.88 45 VAL B N 1
ATOM 1229 C CA . VAL B 1 45 ? -4.621 0.337 -5.883 1 98.88 45 VAL B CA 1
ATOM 1230 C C . VAL B 1 45 ? -5.852 0.779 -6.672 1 98.88 45 VAL B C 1
ATOM 1232 O O . VAL B 1 45 ? -6.746 1.43 -6.125 1 98.88 45 VAL B O 1
ATOM 1235 N N . ALA B 1 46 ? -5.906 0.442 -7.93 1 98.75 46 ALA B N 1
ATOM 1236 C CA . ALA B 1 46 ? -7.07 0.768 -8.75 1 98.75 46 ALA B CA 1
ATOM 1237 C C . ALA B 1 46 ? -8.336 0.126 -8.188 1 98.75 46 ALA B C 1
ATOM 1239 O O . ALA B 1 46 ? -9.391 0.757 -8.141 1 98.75 46 ALA B O 1
ATOM 1240 N N . GLU B 1 47 ? -8.219 -1.127 -7.816 1 98.75 47 GLU B N 1
ATOM 1241 C CA . GLU B 1 47 ? -9.359 -1.812 -7.215 1 98.75 47 GLU B CA 1
ATOM 1242 C C . GLU B 1 47 ? -9.805 -1.121 -5.93 1 98.75 47 GLU B C 1
ATOM 1244 O O . GLU B 1 47 ? -11 -0.98 -5.676 1 98.75 47 GLU B O 1
ATOM 1249 N N . PHE B 1 48 ? -8.875 -0.704 -5.102 1 98.81 48 PHE B N 1
ATOM 1250 C CA . PHE B 1 48 ? -9.219 0.001 -3.871 1 98.81 48 PHE B CA 1
ATOM 1251 C C . PHE B 1 48 ? -9.938 1.308 -4.18 1 98.81 48 PHE B C 1
ATOM 1253 O O . PHE B 1 48 ? -10.914 1.655 -3.514 1 98.81 48 PHE B O 1
ATOM 1260 N N . HIS B 1 49 ? -9.453 2.064 -5.188 1 98.69 49 HIS B N 1
ATOM 1261 C CA . HIS B 1 49 ? -10.102 3.32 -5.547 1 98.69 49 HIS B CA 1
ATOM 1262 C C . HIS B 1 49 ? -11.555 3.092 -5.961 1 98.69 49 HIS B C 1
ATOM 1264 O O . HIS B 1 49 ? -12.414 3.936 -5.707 1 98.69 49 HIS B O 1
ATOM 1270 N N . ALA B 1 50 ? -11.773 1.982 -6.543 1 98.19 50 ALA B N 1
ATOM 1271 C CA . ALA B 1 50 ? -13.109 1.67 -7.043 1 98.19 50 ALA B CA 1
ATOM 1272 C C . ALA B 1 50 ? -14.008 1.151 -5.918 1 98.19 50 ALA B C 1
ATOM 1274 O O . ALA B 1 50 ? -15.148 1.595 -5.773 1 98.19 50 ALA B O 1
ATOM 1275 N N . ASP B 1 51 ? -13.492 0.265 -5.039 1 97.19 51 ASP B N 1
ATOM 1276 C CA . ASP B 1 51 ? -14.336 -0.471 -4.098 1 97.19 51 ASP B CA 1
ATOM 1277 C C . ASP B 1 51 ? -14.305 0.172 -2.713 1 97.19 51 ASP B C 1
ATOM 1279 O O . ASP B 1 51 ? -15.25 0.04 -1.939 1 97.19 51 ASP B O 1
ATOM 1283 N N . LYS B 1 52 ? -13.172 0.725 -2.34 1 96.31 52 LYS B N 1
ATOM 1284 C CA . LYS B 1 52 ? -12.961 1.469 -1.101 1 96.31 52 LYS B CA 1
ATOM 1285 C C . LYS B 1 52 ? -13.281 0.609 0.118 1 96.31 52 LYS B C 1
ATOM 1287 O O . LYS B 1 52 ? -14.039 1.027 0.996 1 96.31 52 LYS B O 1
ATOM 1292 N N . ASN B 1 53 ? -12.688 -0.582 0.114 1 97.75 53 ASN B N 1
ATOM 1293 C CA . ASN B 1 53 ? -12.961 -1.479 1.231 1 97.75 53 ASN B CA 1
ATOM 1294 C C . ASN B 1 53 ? -11.68 -2.08 1.796 1 97.75 53 ASN B C 1
ATOM 1296 O O . ASN B 1 53 ? -10.602 -1.925 1.209 1 97.75 53 ASN B O 1
ATOM 1300 N N . LEU B 1 54 ? -11.781 -2.699 2.904 1 98.5 54 LEU B N 1
ATOM 1301 C CA . LEU B 1 54 ? -10.648 -3.227 3.66 1 98.5 54 LEU B CA 1
ATOM 1302 C C . LEU B 1 54 ? -9.961 -4.355 2.898 1 98.5 54 LEU B C 1
ATOM 1304 O O . LEU B 1 54 ? -8.742 -4.512 2.973 1 98.5 54 LEU B O 1
ATOM 1308 N N . GLU B 1 55 ? -10.773 -5.129 2.158 1 98.44 55 GLU B N 1
ATOM 1309 C CA . GLU B 1 55 ? -10.242 -6.25 1.388 1 98.44 55 GLU B CA 1
ATOM 1310 C C . GLU B 1 55 ? -9.18 -5.781 0.393 1 98.44 55 GLU B C 1
ATOM 1312 O O . GLU B 1 55 ? -8.117 -6.395 0.279 1 98.44 55 GLU B O 1
ATOM 1317 N N . GLU B 1 56 ? -9.492 -4.723 -0.255 1 98.75 56 GLU B N 1
ATOM 1318 C CA . GLU B 1 56 ? -8.562 -4.211 -1.256 1 98.75 56 GLU B CA 1
ATOM 1319 C C . GLU B 1 56 ? -7.312 -3.621 -0.601 1 98.75 56 GLU B C 1
ATOM 1321 O O . GLU B 1 56 ? -6.215 -3.715 -1.151 1 98.75 56 GLU B O 1
ATOM 1326 N N . LEU B 1 57 ? -7.457 -2.959 0.553 1 98.81 57 LEU B N 1
ATOM 1327 C CA . LEU B 1 57 ? -6.293 -2.461 1.276 1 98.81 57 LEU B CA 1
ATOM 1328 C C . LEU B 1 57 ? -5.391 -3.609 1.715 1 98.81 57 LEU B C 1
ATOM 1330 O O . LEU B 1 57 ? -4.164 -3.49 1.681 1 98.81 57 LEU B O 1
ATOM 1334 N N . ALA B 1 58 ? -6.008 -4.676 2.121 1 98.88 58 ALA B N 1
ATOM 1335 C CA . ALA B 1 58 ? -5.254 -5.855 2.521 1 98.88 58 ALA B CA 1
ATOM 1336 C C . ALA B 1 58 ? -4.457 -6.422 1.35 1 98.88 58 ALA B C 1
ATOM 1338 O O . ALA B 1 58 ? -3.342 -6.918 1.528 1 98.88 58 ALA B O 1
ATOM 1339 N N . ASP B 1 59 ? -5.098 -6.363 0.16 1 98.81 59 ASP B N 1
ATOM 1340 C CA . ASP B 1 59 ? -4.383 -6.82 -1.028 1 98.81 59 ASP B CA 1
ATOM 1341 C C . ASP B 1 59 ? -3.182 -5.922 -1.324 1 98.81 59 ASP B C 1
ATOM 1343 O O . ASP B 1 59 ? -2.125 -6.406 -1.735 1 98.81 59 ASP B O 1
ATOM 1347 N N . ILE B 1 60 ? -3.293 -4.602 -1.152 1 98.94 60 ILE B N 1
ATOM 1348 C CA . ILE B 1 60 ? -2.164 -3.691 -1.313 1 98.94 60 ILE B CA 1
ATOM 1349 C C . ILE B 1 60 ? -1.074 -4.035 -0.3 1 98.94 60 ILE B C 1
ATOM 1351 O O . ILE B 1 60 ? 0.105 -4.113 -0.651 1 98.94 60 ILE B O 1
ATOM 1355 N N . LEU B 1 61 ? -1.481 -4.277 0.934 1 98.88 61 LEU B N 1
ATOM 1356 C CA . LEU B 1 61 ? -0.533 -4.602 1.995 1 98.88 61 LEU B CA 1
ATOM 1357 C C . LEU B 1 61 ? 0.269 -5.852 1.646 1 98.88 61 LEU B C 1
ATOM 1359 O O . LEU B 1 61 ? 1.49 -5.875 1.811 1 98.88 61 LEU B O 1
ATOM 1363 N N . GLU B 1 62 ? -0.408 -6.883 1.156 1 98.94 62 GLU B N 1
ATOM 1364 C CA . GLU B 1 62 ? 0.268 -8.117 0.763 1 98.94 62 GLU B CA 1
ATOM 1365 C C . GLU B 1 62 ? 1.309 -7.852 -0.322 1 98.94 62 GLU B C 1
ATOM 1367 O O . GLU B 1 62 ? 2.414 -8.398 -0.273 1 98.94 62 GLU B O 1
ATOM 1372 N N . VAL B 1 63 ? 0.949 -7.031 -1.295 1 98.88 63 VAL B N 1
ATOM 1373 C CA . VAL B 1 63 ? 1.837 -6.754 -2.42 1 98.88 63 VAL B CA 1
ATOM 1374 C C . VAL B 1 63 ? 3.047 -5.957 -1.938 1 98.88 63 VAL B C 1
ATOM 1376 O O . VAL B 1 63 ? 4.18 -6.223 -2.35 1 98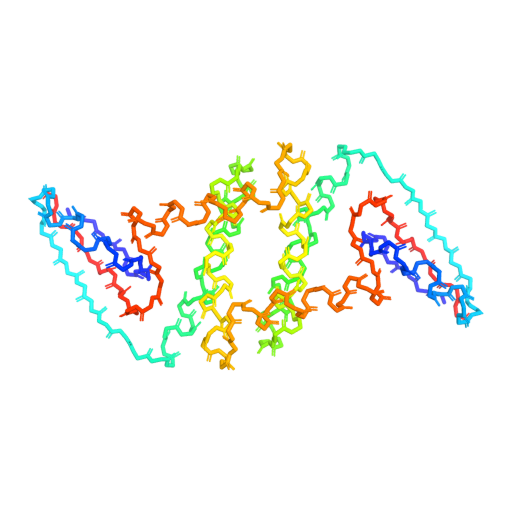.88 63 VAL B O 1
ATOM 1379 N N . ILE B 1 64 ? 2.844 -4.973 -1.034 1 98.81 64 ILE B N 1
ATOM 1380 C CA . ILE B 1 64 ? 3.996 -4.168 -0.642 1 98.81 64 ILE B CA 1
ATOM 1381 C C . ILE B 1 64 ? 4.91 -4.98 0.269 1 98.81 64 ILE B C 1
ATOM 1383 O O . ILE B 1 64 ? 6.125 -4.781 0.278 1 98.81 64 ILE B O 1
ATOM 1387 N N . PHE B 1 65 ? 4.379 -5.93 1.021 1 98.75 65 PHE B N 1
ATOM 1388 C CA . PHE B 1 65 ? 5.242 -6.844 1.759 1 98.75 65 PHE B CA 1
ATOM 1389 C C . PHE B 1 65 ? 6.066 -7.703 0.805 1 98.75 65 PHE B C 1
ATOM 1391 O O . PHE B 1 65 ? 7.262 -7.902 1.02 1 98.75 65 PHE B O 1
ATOM 1398 N N . ALA B 1 66 ? 5.445 -8.18 -0.244 1 98.69 66 ALA B N 1
ATOM 1399 C CA . ALA B 1 66 ? 6.16 -8.969 -1.236 1 98.69 66 ALA B CA 1
ATOM 1400 C C . ALA B 1 66 ? 7.258 -8.148 -1.909 1 98.69 66 ALA B C 1
ATOM 1402 O O . ALA B 1 66 ? 8.375 -8.641 -2.109 1 98.69 66 ALA B O 1
ATOM 1403 N N . LEU B 1 67 ? 6.938 -6.926 -2.236 1 98.62 67 LEU B N 1
ATOM 1404 C CA . LEU B 1 67 ? 7.918 -6.035 -2.842 1 98.62 67 LEU B CA 1
ATOM 1405 C C . LEU B 1 67 ? 9.094 -5.793 -1.897 1 98.62 67 LEU B C 1
ATOM 1407 O O . LEU B 1 67 ? 10.25 -5.801 -2.322 1 98.62 67 LEU B O 1
ATOM 1411 N N . SER B 1 68 ? 8.742 -5.57 -0.641 1 98.5 68 SER B N 1
ATOM 1412 C CA . SER B 1 68 ? 9.789 -5.363 0.357 1 98.5 68 SER B CA 1
ATOM 1413 C C . SER B 1 68 ? 10.734 -6.555 0.421 1 98.5 68 SER B C 1
ATOM 1415 O O . SER B 1 68 ? 11.953 -6.383 0.471 1 98.5 68 SER B O 1
ATOM 1417 N N . LYS B 1 69 ? 10.211 -7.711 0.382 1 97.94 69 LYS B N 1
ATOM 1418 C CA . LYS B 1 69 ? 11.008 -8.93 0.409 1 97.94 69 LYS B CA 1
ATOM 1419 C C . LYS B 1 69 ? 11.938 -9.008 -0.802 1 97.94 69 LYS B C 1
ATOM 1421 O O . LYS B 1 69 ? 13.102 -9.391 -0.676 1 97.94 69 LYS B O 1
ATOM 1426 N N . LYS B 1 70 ? 11.43 -8.633 -1.926 1 97.19 70 LYS B N 1
ATOM 1427 C CA . LYS B 1 70 ? 12.227 -8.672 -3.146 1 97.19 70 LYS B CA 1
ATOM 1428 C C . LYS B 1 70 ? 13.352 -7.645 -3.1 1 97.19 70 LYS B C 1
ATOM 1430 O O . LYS B 1 70 ? 14.375 -7.797 -3.775 1 97.19 70 LYS B O 1
ATOM 1435 N N . LEU B 1 71 ? 13.164 -6.648 -2.301 1 96.06 71 LEU B N 1
ATOM 1436 C CA . LEU B 1 71 ? 14.188 -5.625 -2.121 1 96.06 71 LEU B CA 1
ATOM 1437 C C . LEU B 1 71 ? 15.188 -6.043 -1.052 1 96.06 71 LEU B C 1
ATOM 1439 O O . LEU B 1 71 ? 16.156 -5.332 -0.799 1 96.06 71 LEU B O 1
ATOM 1443 N N . GLY B 1 72 ? 14.961 -7.191 -0.377 1 97.06 72 GLY B N 1
ATOM 1444 C CA . GLY B 1 72 ? 15.906 -7.719 0.589 1 97.06 72 GLY B CA 1
ATOM 1445 C C . GLY B 1 72 ? 15.531 -7.406 2.025 1 97.06 72 GLY B C 1
ATOM 1446 O O . 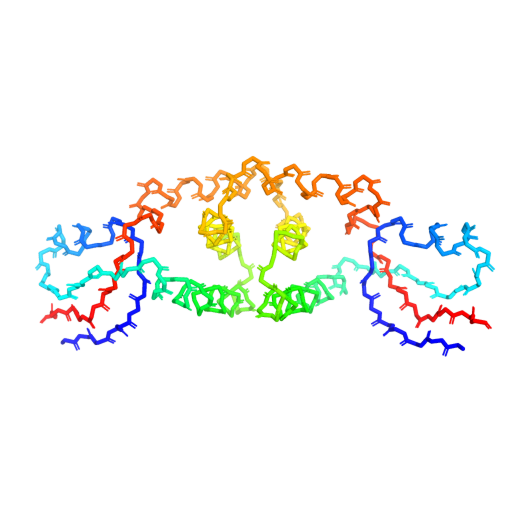GLY B 1 72 ? 16.344 -7.578 2.936 1 97.06 72 GLY B O 1
ATOM 1447 N N . TYR B 1 73 ? 14.281 -6.949 2.244 1 98.25 73 TYR B N 1
ATOM 1448 C CA . TYR B 1 73 ? 13.844 -6.566 3.582 1 98.25 73 TYR B CA 1
ATOM 1449 C C . TYR B 1 73 ? 12.758 -7.5 4.09 1 98.25 73 TYR B C 1
ATOM 1451 O O . TYR B 1 73 ? 11.992 -8.062 3.303 1 98.25 73 TYR B O 1
ATOM 1459 N N . THR B 1 74 ? 12.609 -7.641 5.379 1 98.06 74 THR B N 1
ATOM 1460 C CA . THR B 1 74 ? 11.539 -8.414 6 1 98.06 74 THR B CA 1
ATOM 1461 C C . THR B 1 74 ? 10.297 -7.555 6.211 1 98.06 74 THR B C 1
ATOM 1463 O O . THR B 1 74 ? 10.344 -6.332 6.043 1 98.06 74 THR B O 1
ATOM 1466 N N . GLU B 1 75 ? 9.234 -8.234 6.508 1 97.62 75 GLU B N 1
ATOM 1467 C CA . GLU B 1 75 ? 8.031 -7.496 6.875 1 97.62 75 GLU B CA 1
ATOM 1468 C C . GLU B 1 75 ? 8.289 -6.559 8.047 1 97.62 75 GLU B C 1
ATOM 1470 O O . GLU B 1 75 ? 7.812 -5.422 8.062 1 97.62 75 GLU B O 1
ATOM 1475 N N . ASP B 1 76 ? 9.086 -7.023 9.016 1 98.31 76 ASP B N 1
ATOM 1476 C CA . ASP B 1 76 ? 9.414 -6.215 10.188 1 98.31 76 ASP B CA 1
ATOM 1477 C C . ASP B 1 76 ? 10.227 -4.984 9.789 1 98.31 76 ASP B C 1
ATOM 1479 O O . ASP B 1 76 ? 10.078 -3.918 10.391 1 98.31 76 ASP B O 1
ATOM 1483 N N . ASP B 1 77 ? 11.109 -5.164 8.875 1 98.69 77 ASP B N 1
ATOM 1484 C CA . ASP B 1 77 ? 11.883 -4.02 8.391 1 98.69 77 ASP B CA 1
ATOM 1485 C C . ASP B 1 77 ? 10.961 -2.912 7.887 1 98.69 77 ASP B C 1
ATOM 1487 O O . ASP B 1 77 ? 11.18 -1.735 8.18 1 98.69 77 ASP B O 1
ATOM 1491 N N . LEU B 1 78 ? 9.969 -3.303 7.109 1 98.69 78 LEU B N 1
ATOM 1492 C CA . LEU B 1 78 ? 9.039 -2.326 6.547 1 98.69 78 LEU B CA 1
ATOM 1493 C C . LEU B 1 78 ? 8.211 -1.675 7.645 1 98.69 78 LEU B C 1
ATOM 1495 O O . LEU B 1 78 ? 8.039 -0.454 7.656 1 98.69 78 LEU B O 1
ATOM 1499 N N . LEU B 1 79 ? 7.719 -2.482 8.547 1 98.56 79 LEU B N 1
ATOM 1500 C CA . LEU B 1 79 ? 6.934 -1.961 9.656 1 98.56 79 LEU B CA 1
ATOM 1501 C C . LEU B 1 79 ? 7.766 -1 10.5 1 98.56 79 LEU B C 1
ATOM 1503 O O . LEU B 1 79 ? 7.281 0.069 10.891 1 98.56 79 LEU B O 1
ATOM 1507 N N . ASN B 1 80 ? 8.961 -1.371 10.75 1 98.75 80 ASN B N 1
ATOM 1508 C CA . ASN B 1 80 ? 9.852 -0.526 11.539 1 98.75 80 ASN B CA 1
ATOM 1509 C C . ASN B 1 80 ? 10.164 0.783 10.82 1 98.75 80 ASN B C 1
ATOM 1511 O O . ASN B 1 80 ? 10.25 1.837 11.453 1 98.75 80 ASN B O 1
ATOM 1515 N N . LYS B 1 81 ? 10.438 0.694 9.547 1 98.81 81 LYS B N 1
ATOM 1516 C CA . LYS B 1 81 ? 10.703 1.906 8.781 1 98.81 81 LYS B CA 1
ATOM 1517 C C . LYS B 1 81 ? 9.516 2.861 8.82 1 98.81 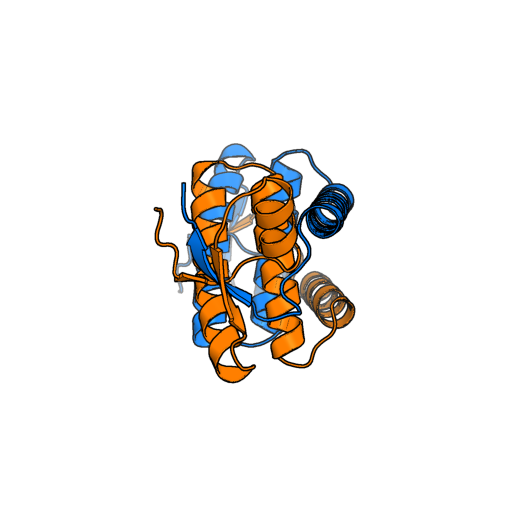81 LYS B C 1
ATOM 1519 O O . LYS B 1 81 ? 9.695 4.074 8.93 1 98.81 81 LYS B O 1
ATOM 1524 N N . ARG B 1 82 ? 8.336 2.277 8.68 1 98.81 82 ARG B N 1
ATOM 1525 C CA . ARG B 1 82 ? 7.125 3.084 8.805 1 98.81 82 ARG B CA 1
ATOM 1526 C C . ARG B 1 82 ? 7.082 3.789 10.156 1 98.81 82 ARG B C 1
ATOM 1528 O O . ARG B 1 82 ? 6.777 4.98 10.234 1 98.81 82 ARG B O 1
ATOM 1535 N N . LEU B 1 83 ? 7.379 3.082 11.203 1 98.62 83 LEU B N 1
ATOM 1536 C CA . LEU B 1 83 ? 7.348 3.639 12.555 1 98.62 83 LEU B CA 1
ATOM 1537 C C . LEU B 1 83 ? 8.406 4.73 12.711 1 98.62 83 LEU B C 1
ATOM 1539 O O . LEU B 1 83 ? 8.148 5.754 13.352 1 98.62 83 LEU B O 1
ATOM 1543 N N . GLU B 1 84 ? 9.531 4.469 12.219 1 98.75 84 GLU B N 1
ATOM 1544 C CA . GLU B 1 84 ? 10.594 5.473 12.234 1 98.75 84 GLU B CA 1
ATOM 1545 C C . GLU B 1 84 ? 10.133 6.77 11.57 1 98.75 84 GLU B C 1
ATOM 1547 O O . GLU B 1 84 ? 10.336 7.855 12.109 1 98.75 84 GLU B O 1
ATOM 1552 N N . LYS B 1 85 ? 9.547 6.656 10.469 1 98.69 85 LYS B N 1
ATOM 1553 C CA . LYS B 1 85 ? 9.07 7.828 9.742 1 98.69 85 LYS B CA 1
ATOM 1554 C C . LYS B 1 85 ? 7.934 8.516 10.492 1 98.69 85 LYS B C 1
ATOM 1556 O O . LYS B 1 85 ? 7.844 9.75 10.492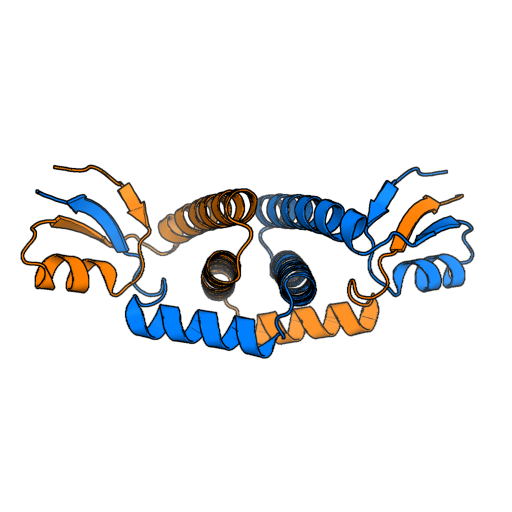 1 98.69 85 LYS B O 1
ATOM 1561 N N . ARG B 1 86 ? 7.148 7.742 11.07 1 98.56 86 ARG B N 1
ATOM 1562 C CA . ARG B 1 86 ? 6.066 8.305 11.867 1 98.56 86 ARG B CA 1
ATOM 1563 C C . ARG B 1 86 ? 6.609 9.07 13.07 1 98.56 86 ARG B C 1
ATOM 1565 O O . ARG B 1 86 ? 6.078 10.117 13.438 1 98.56 86 ARG B O 1
ATOM 1572 N N . GLU B 1 87 ? 7.59 8.484 13.664 1 98.5 87 GLU B N 1
ATOM 1573 C CA . GLU B 1 87 ? 8.227 9.172 14.781 1 98.5 87 GLU B CA 1
ATOM 1574 C C . GLU B 1 87 ? 8.836 10.5 14.344 1 98.5 87 GLU B C 1
ATOM 1576 O O . GLU B 1 87 ? 8.75 11.5 15.062 1 98.5 87 GLU B O 1
ATOM 1581 N N . ALA B 1 88 ? 9.383 10.547 13.219 1 98.5 88 ALA B N 1
ATOM 1582 C CA . ALA B 1 88 ? 10.125 11.703 12.734 1 98.5 88 ALA B CA 1
ATOM 1583 C C . ALA B 1 88 ? 9.18 12.773 12.188 1 98.5 88 ALA B C 1
ATOM 1585 O O . ALA B 1 88 ? 9.406 13.969 12.383 1 98.5 88 ALA B O 1
ATOM 1586 N N . ARG B 1 89 ? 8.102 12.352 11.445 1 98.56 89 ARG B N 1
ATOM 1587 C CA . ARG B 1 89 ? 7.312 13.328 10.695 1 98.56 89 ARG B CA 1
ATOM 1588 C C . ARG B 1 89 ? 5.836 13.219 11.055 1 98.56 89 ARG B C 1
ATOM 1590 O O . ARG B 1 89 ? 5.016 14.008 10.578 1 98.56 89 ARG B O 1
ATOM 1597 N N . GLY B 1 90 ? 5.465 12.156 11.844 1 98.62 90 GLY B N 1
ATOM 1598 C CA . GLY B 1 90 ? 4.074 11.953 12.203 1 98.62 90 GLY B CA 1
ATOM 1599 C C . GLY B 1 90 ? 3.318 11.102 11.203 1 98.62 90 GLY B C 1
ATOM 1600 O O . GLY B 1 90 ? 3.904 10.602 10.242 1 98.62 90 GLY B O 1
ATOM 1601 N N . GLY B 1 91 ? 2.08 10.836 11.484 1 98.44 91 GLY B N 1
ATOM 1602 C CA . GLY B 1 91 ? 1.16 10.156 10.586 1 98.44 91 GLY B CA 1
ATOM 1603 C C . GLY B 1 91 ? 0.173 11.094 9.922 1 98.44 91 GLY B C 1
ATOM 1604 O O . GLY B 1 91 ? 0.51 12.242 9.609 1 98.44 91 GLY B O 1
ATOM 1605 N N . PHE B 1 92 ? -0.989 10.625 9.625 1 98.69 92 PHE B N 1
ATOM 1606 C CA . PHE B 1 92 ? -2.039 11.406 8.977 1 98.69 92 PHE B CA 1
ATOM 1607 C C . PHE B 1 92 ? -3.293 11.445 9.844 1 98.69 92 PHE B C 1
ATOM 1609 O O . PHE B 1 92 ? -4.41 11.328 9.336 1 98.69 92 PHE B O 1
ATOM 1616 N N . ASP B 1 93 ? -3.039 11.641 11.062 1 97.5 93 ASP B N 1
ATOM 1617 C CA . ASP B 1 93 ? -4.129 11.578 12.023 1 97.5 93 ASP B CA 1
ATOM 1618 C C . ASP B 1 93 ? -4.789 12.953 12.195 1 97.5 93 ASP B C 1
ATOM 1620 O O . ASP B 1 93 ? -5.953 13.039 12.578 1 97.5 93 ASP B O 1
ATOM 1624 N N . GLN B 1 94 ? -4.086 14.039 11.844 1 98.12 94 GLN B N 1
ATOM 1625 C CA . GLN B 1 94 ? -4.559 15.383 12.188 1 98.12 94 GLN B CA 1
ATOM 1626 C C . GLN B 1 94 ? -5.164 16.078 10.969 1 98.12 94 GLN B C 1
ATOM 1628 O O . GLN B 1 94 ? -5.613 17.219 11.062 1 98.12 94 GLN B O 1
ATOM 1633 N N . ASN B 1 95 ? -5.141 15.453 9.789 1 98.44 95 ASN B N 1
ATOM 1634 C CA . ASN B 1 95 ? -5.812 15.945 8.594 1 98.44 95 ASN B CA 1
ATOM 1635 C C . ASN B 1 95 ? -5.273 17.312 8.164 1 98.44 95 ASN B C 1
ATOM 1637 O O . ASN B 1 95 ? -6.043 18.203 7.812 1 98.44 95 ASN B O 1
ATOM 1641 N N . ILE B 1 96 ? -3.992 17.438 8.18 1 98.81 96 ILE B N 1
ATOM 1642 C CA . ILE B 1 96 ? -3.375 18.734 7.906 1 98.81 96 ILE B CA 1
ATOM 1643 C C . ILE B 1 96 ? -3.068 18.859 6.418 1 98.81 96 ILE B C 1
ATOM 1645 O O . ILE B 1 96 ? -2.436 17.984 5.832 1 98.81 96 ILE B O 1
ATOM 1649 N N . VAL B 1 97 ? -3.514 19.938 5.809 1 98.75 97 VAL B N 1
ATOM 1650 C CA . VAL B 1 97 ? -3.156 20.312 4.445 1 98.75 97 VAL B CA 1
ATOM 1651 C C . VAL B 1 97 ? -2.203 21.5 4.465 1 98.75 97 VAL B C 1
ATOM 1653 O O . VAL B 1 97 ? -2.518 22.547 5.043 1 98.75 97 VAL B O 1
ATOM 1656 N N . LEU B 1 98 ? -1.01 21.328 3.916 1 98.44 98 LEU B N 1
ATOM 1657 C CA . LEU B 1 98 ? -0.051 22.422 3.754 1 98.44 98 LEU B CA 1
ATOM 1658 C C . LEU B 1 98 ? -0.362 23.234 2.504 1 98.44 98 LEU B C 1
ATOM 1660 O O . LEU B 1 98 ? -0.385 22.703 1.395 1 98.44 98 LEU B O 1
ATOM 1664 N N . ASP B 1 99 ? -0.656 24.453 2.705 1 98.12 99 ASP B N 1
ATOM 1665 C CA . ASP B 1 99 ? -1.009 25.312 1.583 1 98.12 99 ASP B CA 1
ATOM 1666 C C . ASP B 1 99 ? 0.24 25.906 0.925 1 98.12 99 ASP B C 1
ATOM 1668 O O . ASP B 1 99 ? 0.421 25.781 -0.289 1 98.12 99 ASP B O 1
ATOM 1672 N N . LYS B 1 100 ? 1.035 26.594 1.793 1 97.69 100 LYS B N 1
ATOM 1673 C CA . LYS B 1 100 ? 2.223 27.266 1.268 1 97.69 100 LYS B CA 1
ATOM 1674 C C . LYS B 1 100 ? 3.301 27.391 2.34 1 97.69 100 LYS B C 1
ATOM 1676 O O . LYS B 1 100 ? 2.996 27.406 3.535 1 97.69 100 LYS B O 1
ATOM 1681 N N . VAL B 1 101 ? 4.504 27.391 1.901 1 96.94 101 VAL B N 1
ATOM 1682 C CA . VAL B 1 101 ? 5.668 27.703 2.727 1 96.94 101 VAL B CA 1
ATOM 1683 C C . VAL B 1 101 ? 6.379 28.938 2.182 1 96.94 101 VAL B C 1
ATOM 1685 O O . VAL B 1 101 ? 6.617 29.047 0.977 1 96.94 101 VAL B O 1
ATOM 1688 N N . TYR B 1 102 ? 6.641 29.891 3.082 1 94 102 TYR B N 1
ATOM 1689 C CA . TYR B 1 102 ? 7.262 31.156 2.701 1 94 102 TYR B CA 1
ATOM 1690 C C . TYR B 1 102 ? 8.781 31.078 2.793 1 94 102 TYR B C 1
ATOM 1692 O O . TYR B 1 102 ? 9.32 30.594 3.791 1 94 102 TYR B O 1
ATOM 1700 N N . GLU B 1 103 ? 9.703 31.062 1.714 1 78.25 103 GLU B N 1
ATOM 1701 C CA . GLU B 1 103 ? 11.164 31.047 1.689 1 78.25 103 GLU B CA 1
ATOM 1702 C C . GLU B 1 103 ? 11.727 32.438 1.945 1 78.25 103 GLU B C 1
ATOM 1704 O O . GLU B 1 103 ? 11.078 33.438 1.646 1 78.25 103 GLU B O 1
#

Secondary structure (DSSP, 8-state):
-EEEEEEE-TTHHHHHHHTT-EEEEEE--HHHHHHHHHHHHHHHHHHHHHH-SHHHHHHHHHHHHHHHHHTT--HHHHHHHHHHHHHHH--SSS-EEEEEEE-/-EEEEEEE-TTHHHHHHHTT-EEEEEE--HHHHHHHHHHHHHHHHHHHHHH-SHHHHHHHHHHHHHHHHHTT--HHHHHHHHHHHHHHH--SSS-EEEEEEE-

Solvent-accessible surface area (backbone atoms only — not comparable t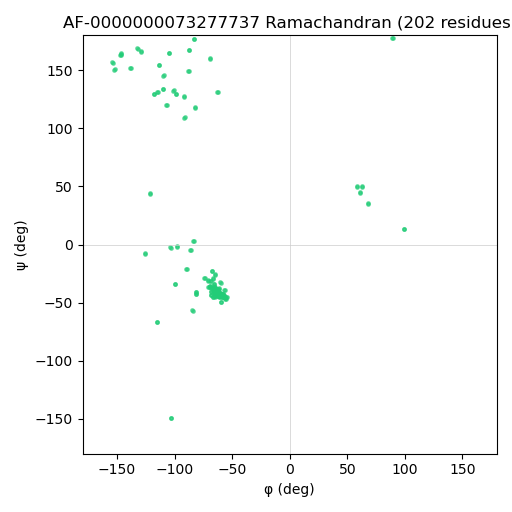o full-atom values): 10920 Å² total; per-residue (Å²): 103,49,80,66,68,39,76,42,38,57,35,44,64,58,53,41,45,76,68,73,36,51,69,43,66,50,70,54,53,74,72,58,38,52,57,47,48,55,52,48,41,53,50,30,50,53,48,23,74,72,67,69,45,66,69,34,50,17,51,36,50,53,43,52,45,45,51,35,42,76,74,74,37,51,65,64,54,43,53,48,49,29,49,52,46,30,71,74,31,33,50,66,82,65,36,35,29,39,40,34,38,48,115,103,48,79,67,67,37,75,42,39,57,36,45,65,56,52,43,44,76,68,73,36,51,71,44,67,50,69,52,54,74,73,58,37,52,56,46,47,56,51,46,42,53,52,29,50,52,49,23,73,72,67,69,44,68,69,32,50,16,50,36,50,53,44,52,44,45,50,37,42,74,74,73,38,50,65,63,54,44,53,48,49,31,48,53,46,31,72,73,32,33,49,68,82,64,36,36,30,40,39,32,38,49,117